Protein 4UII (pdb70)

Foldseek 3Di:
DLCLLVVLLVVLVVADDVLLVVLLVLCLVCLVPQVDDDDDDDVPSSVLSNLLSVSDHDSVSSVVNLVVLQVLLVVCPVVPHDLVVVVVSLVSRVVVVLVSLVPDPDDVVSSVRNSVVSVCSSVSSSVSNDPD/DCVVVVVVVLVVPADDVLLVVLLVVLQVCLVVQPDDDPCHSVLSNLLSVDDNDCVSNVVNLVVLLVQLCVCPVVPDDLVVVVVSLVVRLVVSLVSLVPDPDDVVSNVRSSVVSVVSSVVSSVSSVD

Radius of gyration: 17.69 Å; Cα contacts (8 Å, |Δi|>4): 236; chains: 2; bounding box: 40×50×44 Å

Solvent-accessible surface area: 13686 Å² total; per-residue (Å²): 125,93,103,30,0,38,36,9,73,125,18,22,60,110,23,54,82,71,2,21,36,43,0,97,68,0,0,45,78,46,45,97,94,4,51,24,161,189,120,156,162,196,93,115,67,131,101,27,0,34,22,1,1,50,21,16,116,76,66,64,47,1,77,61,13,8,47,88,0,68,126,40,2,112,87,55,28,190,123,174,56,50,21,44,69,36,16,68,30,9,7,48,22,2,34,87,0,11,81,35,2,90,127,58,132,49,98,51,74,29,17,2,27,0,9,24,0,0,1,3,1,1,10,6,0,16,9,6,15,3,118,71,208,136,37,4,54,47,9,98,124,23,22,67,85,18,54,78,69,0,18,42,36,0,92,109,7,0,45,68,48,50,72,90,5,42,47,177,114,156,226,128,116,123,46,5,28,30,1,1,44,9,58,97,70,66,82,75,4,95,62,9,15,54,71,0,103,120,33,5,94,92,67,45,169,115,153,60,58,42,44,92,22,10,82,36,5,14,39,35,3,48,106,1,5,71,18,5,116,142,94,132,69,71,50,79,54,19,6,33,0,6,28,2,0,1,4,10,0,15,3,0,11,8,6,14,2,121

Structure (mmCIF, N/CA/C/O backbone):
data_4UII
#
_entry.id   4UII
#
_cell.length_a   47.890
_cell.length_b   49.490
_cell.length_c   62.770
_cell.angle_alpha   90.00
_cell.angle_beta   91.81
_cell.angle_gamma   90.00
#
_symmetry.space_group_name_H-M   'P 1 21 1'
#
loop_
_entity.id
_entity.type
_entity.pdbx_description
1 polymer 'GGDEF DOMAIN PROTEIN'
2 non-polymer 'PROTOPORPHYRIN IX CONTAINING FE'
3 water water
#
loop_
_atom_site.group_PDB
_atom_site.id
_atom_site.type_symbol
_atom_site.label_atom_id
_atom_site.label_alt_id
_atom_site.label_comp_id
_atom_site.label_asym_id
_atom_site.label_entity_id
_atom_site.label_seq_id
_atom_site.pdbx_PDB_ins_code
_atom_site.Cartn_x
_atom_site.Cartn_y
_atom_site.Cartn_z
_atom_site.occupancy
_atom_site.B_iso_or_equiv
_atom_site.auth_seq_id
_atom_site.auth_comp_id
_atom_site.auth_asym_id
_atom_site.auth_atom_id
_atom_site.pdbx_PDB_model_num
ATOM 1 N N . PRO A 1 53 ? 22.087 -35.267 24.217 1.00 124.10 6 PRO A N 1
ATOM 2 C CA . PRO A 1 53 ? 22.022 -33.999 24.955 1.00 124.84 6 PRO A CA 1
ATOM 3 C C . PRO A 1 53 ? 21.542 -32.864 24.069 1.00 122.53 6 PRO A C 1
ATOM 4 O O . PRO A 1 53 ? 20.374 -32.462 24.118 1.00 118.84 6 PRO A O 1
ATOM 8 N N . GLU A 1 54 ? 22.466 -32.354 23.262 1.00 125.81 7 GLU A N 1
ATOM 9 C CA . GLU A 1 54 ? 22.198 -31.249 22.355 1.00 130.86 7 GLU A CA 1
ATOM 10 C C . GLU A 1 54 ? 22.438 -31.694 20.915 1.00 131.66 7 GLU A C 1
ATOM 11 O O . GLU A 1 54 ? 21.774 -31.221 19.994 1.00 124.98 7 GLU A O 1
ATOM 17 N N . GLN A 1 55 ? 23.383 -32.614 20.731 1.00 131.29 8 GLN A N 1
ATOM 18 C CA . GLN A 1 55 ? 23.727 -33.100 19.402 1.00 121.04 8 GLN A CA 1
ATOM 19 C C . GLN A 1 55 ? 22.719 -34.133 18.916 1.00 119.93 8 GLN A C 1
ATOM 20 O O . GLN A 1 55 ? 22.931 -34.790 17.895 1.00 113.84 8 GLN A O 1
ATOM 26 N N . GLN A 1 56 ? 21.625 -34.270 19.667 1.00 118.58 9 GLN A N 1
ATOM 27 C CA . GLN A 1 56 ? 20.443 -34.987 19.206 1.00 106.12 9 GLN A CA 1
ATOM 28 C C . GLN A 1 56 ? 19.817 -34.186 18.088 1.00 105.13 9 GLN A C 1
ATOM 29 O O . GLN A 1 56 ? 19.077 -34.724 17.276 1.00 110.68 9 GLN A O 1
ATOM 35 N N . ALA A 1 57 ? 20.098 -32.887 18.071 1.00 104.89 10 ALA A N 1
ATOM 36 C CA . ALA A 1 57 ? 19.677 -32.023 16.979 1.00 104.12 10 ALA A CA 1
ATOM 37 C C . ALA A 1 57 ? 20.619 -32.225 15.805 1.00 101.73 10 ALA A C 1
ATOM 38 O O . ALA A 1 57 ? 20.179 -32.435 14.674 1.00 98.84 10 ALA A O 1
ATOM 40 N N . ALA A 1 58 ? 21.915 -32.177 16.103 1.00 101.95 11 ALA A N 1
ATOM 41 C CA . ALA A 1 58 ? 22.975 -32.420 15.132 1.00 96.76 11 ALA A CA 1
ATOM 42 C C . ALA A 1 58 ? 22.676 -33.622 14.249 1.00 96.70 11 ALA A C 1
ATOM 43 O O . ALA A 1 58 ? 22.723 -33.519 13.024 1.00 91.95 11 ALA A O 1
ATOM 45 N N . GLU A 1 59 ? 22.347 -34.750 14.882 1.00 101.98 12 GLU A N 1
ATOM 46 C CA . GLU A 1 59 ? 22.068 -36.001 14.171 1.00 97.79 12 GLU A CA 1
ATOM 47 C C . GLU A 1 59 ? 20.852 -35.893 13.256 1.00 92.47 12 GLU A C 1
ATOM 48 O O . GLU A 1 59 ? 20.893 -36.294 12.093 1.00 84.91 12 GLU A O 1
ATOM 54 N N . TRP A 1 60 ? 19.775 -35.334 13.790 1.00 93.92 13 TRP A N 1
ATOM 55 C CA . TRP A 1 60 ? 18.523 -35.259 13.072 1.00 86.64 13 TRP A CA 1
ATOM 56 C C . TRP A 1 60 ? 18.695 -34.365 11.861 1.00 84.93 13 TRP A C 1
ATOM 57 O O . TRP A 1 60 ? 18.297 -34.737 10.764 1.00 84.49 13 TRP A O 1
ATOM 68 N N . LYS A 1 61 ? 19.308 -33.198 12.039 1.00 82.73 14 LYS A N 1
ATOM 69 C CA . LYS A 1 61 ? 19.458 -32.301 10.899 1.00 84.33 14 LYS A CA 1
ATOM 70 C C . LYS A 1 61 ? 20.354 -32.909 9.829 1.00 82.88 14 LYS A C 1
ATOM 71 O O . LYS A 1 61 ? 20.159 -32.660 8.639 1.00 77.93 14 LYS A O 1
ATOM 77 N N . LEU A 1 62 ? 21.304 -33.738 10.252 1.00 84.34 15 LEU A N 1
ATOM 78 C CA . LEU A 1 62 ? 22.172 -34.448 9.315 1.00 81.54 15 LEU A CA 1
ATOM 79 C C . LEU A 1 62 ? 21.425 -35.538 8.550 1.00 79.05 15 LEU A C 1
ATOM 80 O O . LEU A 1 62 ? 21.580 -35.676 7.340 1.00 74.18 15 LEU A O 1
ATOM 85 N N . LEU A 1 63 ? 20.626 -36.317 9.271 1.00 78.64 16 LEU A N 1
ATOM 86 C CA . LEU A 1 63 ? 19.876 -37.392 8.664 1.00 69.37 16 LEU A CA 1
ATOM 87 C C . LEU A 1 63 ? 18.914 -36.815 7.663 1.00 70.33 16 LEU A C 1
ATOM 88 O O . LEU A 1 63 ? 18.752 -37.356 6.575 1.00 74.11 16 LEU A O 1
ATOM 93 N N . LEU A 1 64 ? 18.292 -35.720 8.054 1.00 71.07 17 LEU A N 1
ATOM 94 C CA . LEU A 1 64 ? 17.425 -34.974 7.146 1.00 67.23 17 LEU A CA 1
ATOM 95 C C . LEU A 1 64 ? 18.201 -34.559 5.888 1.00 67.99 17 LEU A C 1
ATOM 96 O O . LEU A 1 64 ? 17.603 -34.280 4.844 1.00 64.76 17 LEU A O 1
ATOM 101 N N . GLY A 1 65 ? 19.517 -34.506 5.978 1.00 69.50 18 GLY A N 1
ATOM 102 C CA . GLY A 1 65 ? 20.382 -34.207 4.848 1.00 63.91 18 GLY A CA 1
ATOM 103 C C . GLY A 1 65 ? 20.525 -35.374 3.876 1.00 65.69 18 GLY A C 1
ATOM 104 O O . GLY A 1 65 ? 20.864 -35.196 2.712 1.00 71.14 18 GLY A O 1
ATOM 105 N N . GLN A 1 66 ? 20.223 -36.576 4.327 1.00 69.59 19 GLN A N 1
ATOM 106 C CA . GLN A 1 66 ? 20.370 -37.733 3.471 1.00 71.28 19 GLN A CA 1
ATOM 107 C C . GLN A 1 66 ? 19.215 -37.884 2.499 1.00 68.02 19 GLN A C 1
ATOM 108 O O . GLN A 1 66 ? 18.992 -38.985 1.987 1.00 68.77 19 GLN A O 1
ATOM 114 N N . PHE A 1 67 ? 18.509 -36.785 2.224 1.00 65.72 20 PHE A N 1
ATOM 115 C CA . PHE A 1 67 ? 17.247 -36.849 1.483 1.00 68.24 20 PHE A CA 1
ATOM 116 C C . PHE A 1 67 ? 17.000 -35.643 0.600 1.00 74.63 20 PHE A C 1
ATOM 117 O O . PHE A 1 67 ? 17.315 -34.506 0.978 1.00 75.39 20 PHE A O 1
ATOM 125 N N . PRO A 1 68 ? 16.374 -35.886 -0.565 1.00 74.13 21 PRO A N 1
ATOM 126 C CA . PRO A 1 68 ? 16.006 -34.848 -1.545 1.00 77.54 21 PRO A CA 1
ATOM 127 C C . PRO A 1 68 ? 14.866 -33.895 -1.107 1.00 76.06 21 PRO A C 1
ATOM 128 O O . PRO A 1 68 ? 14.050 -34.249 -0.247 1.00 79.92 21 PRO A O 1
ATOM 132 N N . ALA A 1 69 ? 14.822 -32.705 -1.716 1.00 76.00 22 ALA A N 1
ATOM 133 C CA . ALA A 1 69 ? 13.823 -31.676 -1.397 1.00 69.66 22 ALA A CA 1
ATOM 134 C C . ALA A 1 69 ? 12.366 -32.085 -1.604 1.00 70.81 22 ALA A C 1
ATOM 135 O O . ALA A 1 69 ? 11.555 -31.847 -0.724 1.00 69.74 22 ALA A O 1
ATOM 137 N N . PRO A 1 70 ? 12.020 -32.694 -2.753 1.00 75.03 23 PRO A N 1
ATOM 138 C CA . PRO A 1 70 ? 10.607 -33.063 -2.900 1.00 78.21 23 PRO A CA 1
ATOM 139 C C . PRO A 1 70 ? 10.170 -34.148 -1.933 1.00 79.06 23 PRO A C 1
ATOM 140 O O . PRO A 1 70 ? 9.119 -34.017 -1.297 1.00 82.77 23 PRO A O 1
ATOM 144 N N . VAL A 1 71 ? 10.960 -35.212 -1.845 1.00 77.20 24 VAL A N 1
ATOM 145 C CA . VAL A 1 71 ? 10.617 -36.346 -0.998 1.00 73.79 24 VAL A CA 1
ATOM 146 C C . VAL A 1 71 ? 10.277 -35.815 0.355 1.00 67.63 24 VAL A C 1
ATOM 147 O O . VAL A 1 71 ? 9.278 -36.185 0.947 1.00 72.25 24 VAL A O 1
ATOM 151 N N . VAL A 1 72 ? 11.120 -34.904 0.809 1.00 64.00 25 VAL A N 1
ATOM 152 C CA . VAL A 1 72 ? 10.958 -34.304 2.101 1.00 67.11 25 VAL A CA 1
ATOM 153 C C . VAL A 1 72 ? 9.586 -33.663 2.159 1.00 71.91 25 VAL A C 1
ATOM 154 O O . VAL A 1 72 ? 8.792 -33.951 3.063 1.00 69.83 25 VAL A O 1
ATOM 158 N N . ALA A 1 73 ? 9.305 -32.834 1.158 1.00 72.92 26 ALA A N 1
ATOM 159 C CA . ALA A 1 73 ? 8.039 -32.133 1.055 1.00 67.24 26 ALA A CA 1
ATOM 160 C C . ALA A 1 73 ? 6.925 -33.125 0.819 1.00 68.86 26 ALA A C 1
ATOM 161 O O . ALA A 1 73 ? 5.8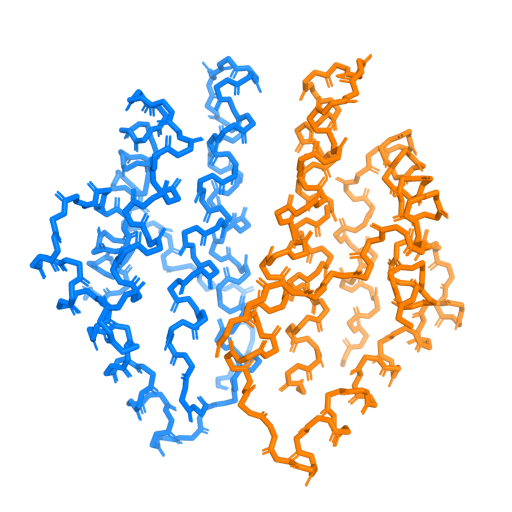92 -33.045 1.468 1.00 69.34 26 ALA A O 1
ATOM 163 N N . GLN A 1 74 ? 7.120 -34.041 -0.131 1.00 70.92 27 GLN A N 1
ATOM 164 C CA . GLN A 1 74 ? 6.161 -35.098 -0.408 1.00 71.89 27 GLN A CA 1
ATOM 165 C C . GLN A 1 74 ? 5.758 -35.788 0.878 1.00 67.48 27 GLN A C 1
ATOM 166 O O . GLN A 1 74 ? 4.592 -36.046 1.130 1.00 71.46 27 GLN A O 1
ATOM 172 N N . ILE A 1 75 ? 6.754 -36.083 1.720 1.00 64.80 28 ILE A N 1
ATOM 173 C CA . ILE A 1 75 ? 6.453 -36.793 2.938 1.00 64.92 28 ILE A CA 1
ATOM 174 C C . ILE A 1 75 ? 5.787 -35.864 3.925 1.00 67.00 28 ILE A C 1
ATOM 175 O O . ILE A 1 75 ? 4.789 -36.233 4.541 1.00 67.29 28 ILE A O 1
ATOM 180 N N . ARG A 1 76 ? 6.348 -34.669 4.085 1.00 72.61 29 ARG A N 1
ATOM 181 C CA . ARG A 1 76 ? 5.708 -33.648 4.898 1.00 71.69 29 ARG A CA 1
ATOM 182 C C . ARG A 1 76 ? 4.237 -33.549 4.494 1.00 69.59 29 ARG A C 1
ATOM 183 O O . ARG A 1 76 ? 3.350 -33.760 5.315 1.00 69.81 29 ARG A O 1
ATOM 191 N N . GLU A 1 77 ? 3.993 -33.265 3.220 1.00 66.28 30 GLU A N 1
ATOM 192 C CA . GLU A 1 77 ? 2.643 -33.164 2.688 1.00 68.20 30 GLU A CA 1
ATOM 193 C C . GLU A 1 77 ? 1.804 -34.394 3.022 1.00 70.95 30 GLU A C 1
ATOM 194 O O . GLU A 1 77 ? 0.683 -34.287 3.517 1.00 75.61 30 GLU A O 1
ATOM 200 N N . LEU A 1 78 ? 2.366 -35.562 2.747 1.00 70.16 31 LEU A N 1
ATOM 201 C CA . LEU A 1 78 ? 1.689 -36.836 2.963 1.00 65.89 31 LEU A CA 1
ATOM 202 C C . LEU A 1 78 ? 1.090 -36.931 4.355 1.00 65.09 31 LEU A C 1
ATOM 203 O O . LEU A 1 78 ? -0.109 -37.123 4.517 1.00 67.10 31 LEU A O 1
ATOM 208 N N . ALA A 1 79 ? 1.949 -36.812 5.359 1.00 67.44 32 ALA A N 1
ATOM 209 C CA . ALA A 1 79 ? 1.507 -36.839 6.736 1.00 67.82 32 ALA A CA 1
ATOM 210 C C . ALA A 1 79 ? 0.532 -35.715 6.927 1.00 68.69 32 ALA A C 1
ATOM 211 O O . ALA A 1 79 ? -0.515 -35.911 7.511 1.00 76.76 32 ALA A O 1
ATOM 213 N N . THR A 1 80 ? 0.854 -34.544 6.402 1.00 67.11 33 THR A N 1
ATOM 214 C CA . THR A 1 80 ? 0.047 -33.374 6.701 1.00 70.41 33 THR A CA 1
ATOM 215 C C . THR A 1 80 ? -1.388 -33.480 6.154 1.00 75.14 33 THR A C 1
ATOM 216 O O . THR A 1 80 ? -2.347 -33.196 6.871 1.00 77.43 33 THR A O 1
ATOM 220 N N . THR A 1 81 ? -1.546 -33.898 4.897 1.00 73.11 34 THR A N 1
ATOM 221 C CA . THR A 1 81 ? -2.887 -33.994 4.336 1.00 71.96 34 THR A CA 1
ATOM 222 C C . THR A 1 81 ? -3.687 -35.141 4.955 1.00 70.72 34 THR A C 1
ATOM 223 O O . THR A 1 81 ? -4.900 -35.215 4.792 1.00 77.21 34 THR A O 1
ATOM 227 N N . HIS A 1 82 ? -3.014 -36.037 5.662 1.00 74.29 35 HIS A N 1
ATOM 228 C CA . HIS A 1 82 ? -3.699 -37.188 6.237 1.00 78.90 35 HIS A CA 1
ATOM 229 C C . HIS A 1 82 ? -3.461 -37.290 7.734 1.00 82.47 35 HIS A C 1
ATOM 230 O O . HIS A 1 82 ? -3.512 -38.372 8.318 1.00 78.70 35 HIS A O 1
ATOM 237 N N . GLN A 1 83 ? -3.218 -36.132 8.342 1.00 84.20 36 GLN A N 1
ATOM 238 C CA . GLN A 1 83 ? -3.051 -36.020 9.780 1.00 88.19 36 GLN A CA 1
ATOM 239 C C . GLN A 1 83 ? -4.362 -36.356 10.466 1.00 100.80 36 GLN A C 1
ATOM 240 O O . GLN A 1 83 ? -4.374 -36.914 11.564 1.00 104.61 36 GLN A O 1
ATOM 246 N N . SER A 1 84 ? -5.468 -36.008 9.816 1.00 111.14 37 SER A N 1
ATOM 247 C CA . SER A 1 84 ? -6.790 -36.278 10.360 1.00 118.98 37 SER A CA 1
ATOM 248 C C . SER A 1 84 ? -7.496 -37.605 10.157 1.00 113.39 37 SER A C 1
ATOM 249 O O . SER A 1 84 ? -8.711 -37.727 10.340 1.00 117.82 37 SER A O 1
ATOM 252 N N . GLU A 1 85 ? -6.707 -38.598 9.775 1.00 104.95 38 GLU A N 1
ATOM 253 C CA . GLU A 1 85 ? -7.070 -39.801 9.072 1.00 103.23 38 GLU A CA 1
ATOM 254 C C . GLU A 1 85 ? -6.208 -40.902 9.653 1.00 104.40 38 GLU A C 1
ATOM 255 O O . GLU A 1 85 ? -6.582 -42.063 9.638 1.00 107.14 38 GLU A O 1
ATOM 261 N N . LEU A 1 86 ? -5.059 -40.512 10.199 1.00 97.72 39 LEU A N 1
ATOM 262 C CA . LEU A 1 86 ? -4.032 -41.466 10.634 1.00 97.62 39 LEU A CA 1
ATOM 263 C C . LEU A 1 86 ? -4.039 -41.968 12.094 1.00 101.59 39 LEU A C 1
ATOM 264 O O . LEU A 1 86 ? -3.464 -43.027 12.385 1.00 103.75 39 LEU A O 1
ATOM 269 N N . PRO A 1 87 ? -4.662 -41.212 13.021 1.00 100.91 40 PRO A N 1
ATOM 270 C CA . PRO A 1 87 ? -5.003 -41.770 14.331 1.00 100.44 40 PRO A CA 1
ATOM 271 C C . PRO A 1 87 ? -6.050 -42.871 14.240 1.00 104.82 40 PRO A C 1
ATOM 272 O O . PRO A 1 87 ? -7.203 -42.635 14.579 1.00 111.22 40 PRO A O 1
ATOM 276 N N . GLY A 1 88 ? -5.647 -44.060 13.801 1.00 103.67 41 GLY A N 1
ATOM 277 C CA . GLY A 1 88 ? -6.598 -45.086 13.409 1.00 102.14 41 GLY A CA 1
ATOM 278 C C . GLY A 1 88 ? -6.552 -46.362 14.221 1.00 107.72 41 GLY A C 1
ATOM 279 O O . GLY A 1 88 ? -5.563 -47.096 14.156 1.00 97.68 41 GLY A O 1
ATOM 280 N N . TYR A 1 89 ? -7.651 -46.634 14.938 1.00 117.56 42 TYR A N 1
ATOM 281 C CA . TYR A 1 89 ? -7.763 -47.771 15.850 1.00 113.40 42 TYR A CA 1
ATOM 282 C C . TYR A 1 89 ? -8.619 -48.879 15.277 1.00 106.66 42 TYR A C 1
ATOM 283 O O . TYR A 1 89 ? -9.693 -48.632 14.729 1.00 104.41 42 TYR A O 1
ATOM 292 N N . PHE A 1 90 ? -8.143 -50.107 15.445 1.00 107.52 43 PHE A N 1
ATOM 293 C CA . PHE A 1 90 ? -8.627 -51.232 14.656 1.00 115.62 43 PHE A CA 1
ATOM 294 C C . PHE A 1 90 ? -8.416 -52.569 15.377 1.00 120.40 43 PHE A C 1
ATOM 295 O O . PHE A 1 90 ? -8.291 -53.619 14.732 1.00 119.64 43 PHE A O 1
ATOM 303 N N . TYR A 1 91 ? -8.294 -52.481 16.693 1.00 118.57 44 TYR A N 1
ATOM 304 C CA . TYR A 1 91 ? -7.801 -53.575 17.482 1.00 118.97 44 TYR A CA 1
ATOM 305 C C . TYR A 1 91 ? -8.210 -53.423 18.917 1.00 118.43 44 TYR A C 1
ATOM 306 O O . TYR A 1 91 ? -9.032 -52.587 19.262 1.00 113.09 44 TYR A O 1
ATOM 315 N N . GLU A 1 92 ? -7.573 -54.224 19.754 1.00 122.18 45 GLU A N 1
ATOM 316 C CA . GLU A 1 92 ? -8.050 -54.517 21.084 1.00 121.44 45 GLU A CA 1
ATOM 317 C C . GLU A 1 92 ? -7.894 -54.182 22.566 1.00 118.00 45 GLU A C 1
ATOM 318 O O . GLU A 1 92 ? -8.878 -53.932 23.250 1.00 117.31 45 GLU A O 1
ATOM 324 N N . GLN A 1 93 ? -6.660 -54.197 23.054 1.00 118.98 46 GLN A N 1
ATOM 325 C CA . GLN A 1 93 ? -6.395 -53.706 24.405 1.00 121.39 46 GLN A CA 1
ATOM 326 C C . GLN A 1 93 ? -6.223 -52.214 24.677 1.00 118.67 46 GLN A C 1
ATOM 327 O O . GLN A 1 93 ? -6.104 -51.405 23.772 1.00 113.82 46 GLN A O 1
ATOM 333 N N . MET A 1 94 ? -6.211 -51.871 25.960 1.00 118.12 47 MET A N 1
ATOM 334 C CA . MET A 1 94 ? -5.999 -50.496 26.384 1.00 111.99 47 MET A CA 1
ATOM 335 C C . MET A 1 94 ? -4.710 -50.368 27.192 1.00 115.33 47 MET A C 1
ATOM 336 O O . MET A 1 94 ? -3.974 -51.337 27.359 1.00 106.93 47 MET A O 1
ATOM 341 N N . GLY A 1 115 ? -7.862 -33.309 19.363 1.00 139.51 68 GLY A N 1
ATOM 342 C CA . GLY A 1 115 ? -7.036 -33.629 18.210 1.00 139.02 68 GLY A CA 1
ATOM 343 C C . GLY A 1 115 ? -5.547 -33.548 18.505 1.00 133.21 68 GLY A C 1
ATOM 344 O O . GLY A 1 115 ? -4.898 -32.534 18.234 1.00 139.18 68 GLY A O 1
ATOM 345 N N . THR A 1 116 ? -5.000 -34.628 19.051 1.00 141.69 69 THR A N 1
ATOM 346 C CA . THR A 1 116 ? -3.624 -34.624 19.542 1.00 143.27 69 THR A CA 1
ATOM 347 C C . THR A 1 116 ? -2.629 -35.266 18.575 1.00 135.78 69 THR A C 1
ATOM 348 O O . THR A 1 116 ? -1.665 -34.624 18.149 1.00 139.02 69 THR A O 1
ATOM 352 N N . LEU A 1 117 ? -2.868 -36.527 18.218 1.00 133.05 70 LEU A N 1
ATOM 353 C CA . LEU A 1 117 ? -1.972 -37.246 17.315 1.00 118.33 70 LEU A CA 1
ATOM 354 C C . LEU A 1 117 ? -1.906 -36.609 15.921 1.00 111.96 70 LEU A C 1
ATOM 355 O O . LEU A 1 117 ? -1.081 -36.994 15.089 1.00 109.83 70 LEU A O 1
ATOM 360 N N . ARG A 1 118 ? -2.759 -35.620 15.670 1.00 119.71 71 ARG A N 1
ATOM 361 C CA . ARG A 1 118 ? -2.562 -34.805 14.483 1.00 116.25 71 ARG A CA 1
ATOM 362 C C . ARG A 1 118 ? -1.285 -33.943 14.570 1.00 110.66 71 ARG A C 1
ATOM 363 O O . ARG A 1 118 ? -0.319 -34.227 13.842 1.00 108.12 71 ARG A O 1
ATOM 371 N N . GLN A 1 119 ? -1.250 -32.953 15.474 1.00 107.71 72 GLN A N 1
ATOM 372 C CA . GLN A 1 119 ? -0.082 -32.063 15.616 1.00 102.95 72 GLN A CA 1
ATOM 373 C C . GLN A 1 119 ? 1.214 -32.748 16.033 1.00 100.66 72 GLN A C 1
ATOM 374 O O . GLN A 1 119 ? 2.316 -32.213 15.848 1.00 97.86 72 GLN A O 1
ATOM 380 N N . TRP A 1 120 ? 1.087 -33.961 16.545 1.00 101.44 73 TRP A N 1
ATOM 381 C CA . TRP A 1 120 ? 2.267 -34.733 16.808 1.00 95.14 73 TRP A CA 1
ATOM 382 C C . TRP A 1 120 ? 2.864 -35.158 15.501 1.00 90.77 73 TRP A C 1
ATOM 383 O O . TRP A 1 120 ? 4.028 -34.879 15.247 1.00 90.80 73 TRP A O 1
ATOM 394 N N . ILE A 1 121 ? 2.065 -35.834 14.683 1.00 87.87 74 ILE A N 1
ATOM 395 C CA . ILE A 1 121 ? 2.556 -36.338 13.420 1.00 88.03 74 ILE A CA 1
ATOM 396 C C . ILE A 1 121 ? 3.085 -35.154 12.663 1.00 89.80 74 ILE A C 1
ATOM 397 O O . ILE A 1 121 ? 4.182 -35.187 12.117 1.00 92.66 74 ILE A O 1
ATOM 402 N N . VAL A 1 122 ? 2.315 -34.080 12.691 1.00 90.60 75 VAL A N 1
ATOM 403 C CA . VAL A 1 122 ? 2.725 -32.841 12.053 1.00 90.54 75 VAL A CA 1
ATOM 404 C C . VAL A 1 122 ? 3.996 -32.270 12.659 1.00 83.30 75 VAL A C 1
ATOM 405 O O . VAL A 1 122 ? 4.860 -31.817 11.927 1.00 78.92 75 VAL A O 1
ATOM 409 N N . SER A 1 123 ? 4.117 -32.249 13.989 1.00 87.11 76 SER A N 1
ATOM 410 C CA . SER A 1 123 ? 5.309 -31.696 14.614 1.00 87.02 76 SER A CA 1
ATOM 411 C C . SER A 1 123 ? 6.471 -32.545 14.157 1.00 81.92 76 SER A C 1
ATOM 412 O O . SER A 1 123 ? 7.510 -32.047 13.735 1.00 79.91 76 SER A O 1
ATOM 415 N N . VAL A 1 124 ? 6.256 -33.854 14.201 1.00 81.46 77 VAL A N 1
ATOM 416 C CA . VAL A 1 124 ? 7.350 -34.749 13.918 1.00 80.69 77 VAL A CA 1
ATOM 417 C C . VAL A 1 124 ? 7.511 -34.947 12.413 1.00 74.78 77 VAL A C 1
ATOM 418 O O . VAL A 1 124 ? 8.467 -35.571 11.963 1.00 70.69 77 VAL A O 1
ATOM 422 N N . PHE A 1 125 ? 6.594 -34.417 11.645 1.00 74.35 78 PHE A N 1
ATOM 423 C CA . PHE A 1 125 ? 6.740 -34.543 10.224 1.00 74.77 78 PHE A CA 1
ATOM 424 C C . PHE A 1 125 ? 6.826 -33.199 9.572 1.00 79.32 78 PHE A C 1
ATOM 425 O O . PHE A 1 125 ? 6.716 -33.080 8.376 1.00 76.25 78 PHE A O 1
ATOM 433 N N . SER A 1 126 ? 7.024 -32.185 10.387 1.00 85.74 79 SER A N 1
ATOM 434 C CA . SER A 1 126 ? 7.378 -30.876 9.900 1.00 84.08 79 SER A CA 1
ATOM 435 C C . SER A 1 126 ? 8.799 -31.267 9.645 1.00 87.46 79 SER A C 1
ATOM 436 O O . SER A 1 126 ? 9.524 -31.571 10.577 1.00 93.24 79 SER A O 1
ATOM 439 N N . MET A 1 127 ? 9.202 -31.279 8.391 1.00 83.63 80 MET A N 1
ATOM 440 C CA . MET A 1 127 ? 10.587 -31.508 8.093 1.00 79.25 80 MET A CA 1
ATOM 441 C C . MET A 1 127 ? 11.114 -30.170 8.536 1.00 93.54 80 MET A C 1
ATOM 442 O O . MET A 1 127 ? 11.127 -29.210 7.789 1.00 100.71 80 MET A O 1
ATOM 447 N N . SER A 1 128 ? 11.538 -30.142 9.791 1.00 93.16 81 SER A N 1
ATOM 448 C CA . SER A 1 128 ? 12.193 -29.002 10.413 1.00 102.37 81 SER A CA 1
ATOM 449 C C . SER A 1 128 ? 13.701 -28.985 10.379 1.00 105.93 81 SER A C 1
ATOM 450 O O . SER A 1 128 ? 14.325 -30.021 10.339 1.00 109.83 81 SER A O 1
ATOM 453 N N . ASP A 1 129 ? 14.254 -27.790 10.276 1.00 106.83 82 ASP A N 1
ATOM 454 C CA . ASP A 1 129 ? 15.634 -27.629 9.897 1.00 106.09 82 ASP A CA 1
ATOM 455 C C . ASP A 1 129 ? 16.248 -26.461 10.635 1.00 107.45 82 ASP A C 1
ATOM 456 O O . ASP A 1 129 ? 16.624 -25.469 10.050 1.00 114.16 82 ASP A O 1
ATOM 461 N N . ASP A 1 130 ? 16.341 -26.589 11.942 1.00 99.08 83 ASP A N 1
ATOM 462 C CA . ASP A 1 130 ? 16.678 -25.475 12.777 1.00 112.08 83 ASP A CA 1
ATOM 463 C C . ASP A 1 130 ? 16.960 -26.047 14.151 1.00 109.80 83 ASP A C 1
ATOM 464 O O . ASP A 1 130 ? 16.109 -26.687 14.738 1.00 109.08 83 ASP A O 1
ATOM 469 N N . ASP A 1 131 ? 18.150 -25.802 14.668 1.00 112.34 84 ASP A N 1
ATOM 470 C CA . ASP A 1 131 ? 18.514 -26.361 15.951 1.00 113.47 84 ASP A CA 1
ATOM 471 C C . ASP A 1 131 ? 17.480 -25.989 16.957 1.00 109.15 84 ASP A C 1
ATOM 472 O O . ASP A 1 131 ? 17.162 -26.749 17.856 1.00 109.81 84 ASP A O 1
ATOM 477 N N . ALA A 1 132 ? 16.926 -24.808 16.786 1.00 107.82 85 ALA A N 1
ATOM 478 C CA . ALA A 1 132 ? 15.919 -24.356 17.700 1.00 114.88 85 ALA A CA 1
ATOM 479 C C . ALA A 1 132 ? 14.679 -25.186 17.699 1.00 108.70 85 ALA A C 1
ATOM 480 O O . ALA A 1 132 ? 14.380 -25.877 18.657 1.00 110.11 85 ALA A O 1
ATOM 482 N N . ALA A 1 133 ? 13.977 -25.159 16.592 1.00 100.51 86 ALA A N 1
ATOM 483 C CA . ALA A 1 133 ? 12.787 -25.964 16.535 1.00 100.98 86 ALA A CA 1
ATOM 484 C C . ALA A 1 133 ? 13.106 -27.391 16.873 1.00 102.32 86 ALA A C 1
ATOM 485 O O . ALA A 1 133 ? 12.311 -28.087 17.478 1.00 98.13 86 ALA A O 1
ATOM 487 N N . LEU A 1 134 ? 14.292 -27.822 16.496 1.00 99.60 87 LEU A N 1
ATOM 488 C CA . LEU A 1 134 ? 14.639 -29.204 16.674 1.00 94.94 87 LEU A CA 1
ATOM 489 C C . LEU A 1 134 ? 14.694 -29.521 18.132 1.00 94.39 87 LEU A C 1
ATOM 490 O O . LEU A 1 134 ? 14.182 -30.526 18.579 1.00 98.29 87 LEU A O 1
ATOM 495 N N . GLN A 1 135 ? 15.326 -28.656 18.887 1.00 95.28 88 GLN A N 1
ATOM 496 C CA . GLN A 1 135 ? 15.511 -28.925 20.287 1.00 92.67 88 GLN A CA 1
ATOM 497 C C . GLN A 1 135 ? 14.187 -29.093 20.959 1.00 87.92 88 GLN A C 1
ATOM 498 O O . GLN A 1 135 ? 13.936 -30.069 21.638 1.00 86.34 88 GLN A O 1
ATOM 504 N N . ALA A 1 136 ? 13.331 -28.117 20.769 1.00 91.45 89 ALA A N 1
ATOM 505 C CA . ALA A 1 136 ? 12.017 -28.174 21.349 1.00 94.33 89 ALA A CA 1
ATOM 506 C C . ALA A 1 136 ? 11.314 -29.444 20.914 1.00 93.86 89 ALA A C 1
ATOM 507 O O . ALA A 1 136 ? 10.717 -30.145 21.718 1.00 89.22 89 ALA A O 1
ATOM 509 N N . LEU A 1 137 ? 11.393 -29.750 19.630 1.00 91.60 90 LEU A N 1
ATOM 510 C CA . LEU A 1 137 ? 10.755 -30.936 19.124 1.00 90.24 90 LEU A CA 1
ATOM 511 C C . LEU A 1 137 ? 11.323 -32.094 19.860 1.00 90.02 90 LEU A C 1
ATOM 512 O O . LEU A 1 137 ? 10.602 -32.867 20.455 1.00 91.72 90 LEU A O 1
ATOM 517 N N . ILE A 1 138 ? 12.640 -32.195 19.840 1.00 87.39 91 ILE A N 1
ATOM 518 C CA . ILE A 1 138 ? 13.344 -33.250 20.544 1.00 90.69 91 ILE A CA 1
ATOM 519 C C . ILE A 1 138 ? 12.806 -33.367 21.937 1.00 93.27 91 ILE A C 1
ATOM 520 O O . ILE A 1 138 ? 12.206 -34.354 22.309 1.00 91.36 91 ILE A O 1
ATOM 525 N N . ALA A 1 139 ? 12.998 -32.311 22.698 1.00 95.51 92 ALA A N 1
ATOM 526 C CA . ALA A 1 139 ? 12.407 -32.193 24.007 1.00 91.26 92 ALA A CA 1
ATOM 527 C C . ALA A 1 139 ? 10.921 -32.424 24.135 1.00 96.19 92 ALA A C 1
ATOM 528 O O . ALA A 1 139 ? 10.465 -33.037 25.089 1.00 97.16 92 ALA A O 1
ATOM 530 N N . GLN A 1 140 ? 10.160 -31.985 23.147 1.00 94.69 93 GLN A N 1
ATOM 531 C CA . GLN A 1 140 ? 8.749 -32.423 23.105 1.00 96.94 93 GLN A CA 1
ATOM 532 C C . GLN A 1 140 ? 8.595 -33.944 23.181 1.00 98.32 93 GLN A C 1
ATOM 533 O O . GLN A 1 140 ? 7.825 -34.464 23.995 1.00 95.46 93 GLN A O 1
ATOM 539 N N . GLN A 1 141 ? 9.324 -34.645 22.320 1.00 95.73 94 GLN A N 1
ATOM 540 C CA . GLN A 1 141 ? 9.339 -36.101 22.317 1.00 92.95 94 GLN A CA 1
ATOM 541 C C . GLN A 1 141 ? 9.630 -36.623 23.709 1.00 92.71 94 GLN A C 1
ATOM 542 O O . GLN A 1 141 ? 8.877 -37.437 24.238 1.00 89.76 94 GLN A O 1
ATOM 548 N N . LYS A 1 142 ? 10.719 -36.125 24.293 1.00 97.82 95 LYS A N 1
ATOM 549 C CA . LYS A 1 142 ? 11.123 -36.448 25.664 1.00 98.07 95 LYS A CA 1
ATOM 550 C C . LYS A 1 142 ? 9.984 -36.272 26.666 1.00 96.01 95 LYS A C 1
ATOM 551 O O . LYS A 1 142 ? 9.685 -37.179 27.446 1.00 91.79 95 LYS A O 1
ATOM 557 N N . GLN A 1 143 ? 9.354 -35.103 26.642 1.00 95.94 96 GLN A N 1
ATOM 558 C CA . GLN A 1 143 ? 8.249 -34.825 27.550 1.00 97.77 96 GLN A CA 1
ATOM 559 C C . GLN A 1 143 ? 7.103 -35.800 27.317 1.00 99.13 96 GLN A C 1
ATOM 560 O O . GLN A 1 143 ? 6.539 -36.332 28.272 1.00 103.38 96 GLN A O 1
ATOM 566 N N . ILE A 1 144 ? 6.780 -36.047 26.048 1.00 97.29 97 ILE A N 1
ATOM 567 C CA . ILE A 1 144 ? 5.750 -37.020 25.692 1.00 96.05 97 ILE A CA 1
ATOM 568 C C . ILE A 1 144 ? 6.055 -38.383 26.309 1.00 95.11 97 ILE A C 1
ATOM 569 O O . ILE A 1 144 ? 5.182 -39.013 26.902 1.00 93.51 97 ILE A O 1
ATOM 574 N N . GLY A 1 145 ? 7.306 -38.814 26.201 1.00 90.31 98 GLY A N 1
ATOM 575 C CA . GLY A 1 145 ? 7.736 -40.035 26.852 1.00 95.27 98 GLY A CA 1
ATOM 576 C C . GLY A 1 145 ? 7.367 -40.076 28.327 1.00 102.66 98 GLY A C 1
ATOM 577 O O . GLY A 1 145 ? 6.611 -40.952 28.759 1.00 100.33 98 GLY A O 1
ATOM 578 N N . GLU A 1 146 ? 7.881 -39.111 29.085 1.00 100.94 99 GLU A N 1
ATOM 579 C CA . GLU A 1 146 ? 7.714 -39.063 30.534 1.00 102.06 99 GLU A CA 1
ATOM 580 C C . GLU A 1 146 ? 6.257 -39.138 30.982 1.00 103.04 99 GLU A C 1
ATOM 581 O O . GLU A 1 146 ? 5.938 -39.744 32.017 1.00 99.30 99 GLU A O 1
ATOM 587 N N . ILE A 1 147 ? 5.369 -38.519 30.210 1.00 98.13 100 ILE A N 1
ATOM 588 C CA . ILE A 1 147 ? 3.959 -38.584 30.557 1.00 101.78 100 ILE A CA 1
ATOM 589 C C . ILE A 1 147 ? 3.485 -40.030 30.416 1.00 107.04 100 ILE A C 1
ATOM 590 O O . ILE A 1 147 ? 2.889 -40.588 31.342 1.00 109.73 100 ILE A O 1
ATOM 595 N N . HIS A 1 148 ? 3.823 -40.643 29.282 1.00 104.57 101 HIS A N 1
ATOM 596 C CA . HIS A 1 148 ? 3.467 -42.023 29.011 1.00 102.10 101 HIS A CA 1
ATOM 597 C C . HIS A 1 148 ? 4.071 -42.942 30.067 1.00 106.16 101 HIS A C 1
ATOM 598 O O . HIS A 1 148 ? 3.498 -43.982 30.399 1.00 103.32 101 HIS A O 1
ATOM 605 N N . ALA A 1 149 ? 5.227 -42.541 30.596 1.00 108.08 102 ALA A N 1
ATOM 606 C CA . ALA A 1 149 ? 5.932 -43.294 31.631 1.00 105.75 102 ALA A CA 1
ATOM 607 C C . ALA A 1 149 ? 5.236 -43.232 32.993 1.00 108.13 102 ALA A C 1
ATOM 608 O O . ALA A 1 149 ? 5.110 -44.254 33.671 1.00 105.65 102 ALA A O 1
ATOM 610 N N . ARG A 1 150 ? 4.807 -42.039 33.403 1.00 107.26 103 ARG A N 1
ATOM 611 C CA . ARG A 1 150 ? 4.183 -41.895 34.714 1.00 109.37 103 ARG A CA 1
ATOM 612 C C . ARG A 1 150 ? 2.966 -42.793 34.852 1.00 111.61 103 ARG A C 1
ATOM 613 O O . ARG A 1 150 ? 2.907 -43.629 35.754 1.00 118.77 103 ARG A O 1
ATOM 621 N N . ILE A 1 151 ? 2.003 -42.632 33.952 1.00 109.69 104 ILE A N 1
ATOM 622 C CA . ILE A 1 151 ? 0.808 -43.474 33.930 1.00 105.92 104 ILE A CA 1
ATOM 623 C C . ILE A 1 151 ? 1.189 -44.959 33.920 1.00 102.40 104 ILE A C 1
ATOM 624 O O . ILE 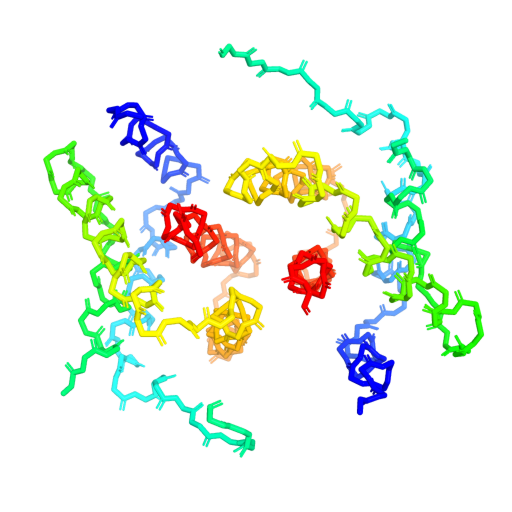A 1 151 ? 0.395 -45.823 34.283 1.00 104.02 104 ILE A O 1
ATOM 629 N N . LYS A 1 152 ? 2.407 -45.230 33.567 1.00 102.21 105 LYS A N 1
ATOM 630 C CA . LYS A 1 152 ? 2.942 -46.573 33.389 1.00 107.11 105 LYS A CA 1
ATOM 631 C C . LYS A 1 152 ? 2.465 -47.499 32.265 1.00 107.22 105 LYS A C 1
ATOM 632 O O . LYS A 1 152 ? 1.750 -48.486 32.460 1.00 103.54 105 LYS A O 1
ATOM 638 N N . ILE A 1 153 ? 2.845 -47.053 31.058 1.00 107.55 106 ILE A N 1
ATOM 639 C CA . ILE A 1 153 ? 2.352 -47.625 29.826 1.00 98.21 106 ILE A CA 1
ATOM 640 C C . ILE A 1 153 ? 3.526 -48.395 29.250 1.00 91.23 106 ILE A C 1
ATOM 641 O O . ILE A 1 153 ? 4.632 -47.877 29.172 1.00 95.00 106 ILE A O 1
ATOM 646 N N . PRO A 1 154 ? 3.302 -49.654 28.888 1.00 85.48 107 PRO A N 1
ATOM 647 C CA . PRO A 1 154 ? 4.396 -50.491 28.394 1.00 91.69 107 PRO A CA 1
ATOM 648 C C . PRO A 1 154 ? 5.039 -49.949 27.117 1.00 91.79 107 PRO A C 1
ATOM 649 O O . PRO A 1 154 ? 4.328 -49.623 26.175 1.00 90.94 107 PRO A O 1
ATOM 653 N N . ILE A 1 155 ? 6.362 -49.834 27.104 1.00 91.42 108 ILE A N 1
ATOM 654 C CA . ILE A 1 155 ? 7.061 -49.294 25.937 1.00 92.17 108 ILE A CA 1
ATOM 655 C C . ILE A 1 155 ? 6.615 -49.998 24.655 1.00 90.60 108 ILE A C 1
ATOM 656 O O . ILE A 1 155 ? 6.378 -49.357 23.625 1.00 87.80 108 ILE A O 1
ATOM 661 N N . HIS A 1 156 ? 6.454 -51.327 24.734 1.00 90.85 109 HIS A N 1
ATOM 662 C CA . HIS A 1 156 ? 6.057 -52.137 23.588 1.00 89.23 109 HIS A CA 1
ATOM 663 C C . HIS A 1 156 ? 4.599 -51.945 23.167 1.00 88.10 109 HIS A C 1
ATOM 664 O O . HIS A 1 156 ? 4.110 -52.676 22.310 1.00 89.59 109 HIS A O 1
ATOM 671 N N . LEU A 1 157 ? 3.892 -50.992 23.771 1.00 84.51 110 LEU A N 1
ATOM 672 C CA . LEU A 1 157 ? 2.558 -50.646 23.284 1.00 84.95 110 LEU A CA 1
ATOM 673 C C . LEU A 1 157 ? 2.680 -49.435 22.388 1.00 84.04 110 LEU A C 1
ATOM 674 O O . LEU A 1 157 ? 1.930 -49.251 21.426 1.00 83.17 110 LEU A O 1
ATOM 679 N N . VAL A 1 158 ? 3.662 -48.616 22.720 1.00 81.78 111 VAL A N 1
ATOM 680 C CA . VAL A 1 158 ? 3.908 -47.397 21.999 1.00 80.06 111 VAL A CA 1
ATOM 681 C C . VAL A 1 158 ? 4.678 -47.691 20.723 1.00 81.09 111 VAL A C 1
ATOM 682 O O . VAL A 1 158 ? 4.352 -47.174 19.647 1.00 80.15 111 VAL A O 1
ATOM 686 N N . LEU A 1 159 ? 5.701 -48.525 20.826 1.00 78.54 112 LEU A N 1
ATOM 687 C CA . LEU A 1 159 ? 6.415 -48.926 19.628 1.00 77.03 112 LEU A CA 1
ATOM 688 C C . LEU A 1 159 ? 5.425 -49.530 18.661 1.00 74.15 112 LEU A C 1
ATOM 689 O O . LEU A 1 159 ? 5.529 -49.343 17.456 1.00 72.31 112 LEU A O 1
ATOM 694 N N . ARG A 1 160 ? 4.435 -50.209 19.228 1.00 77.76 113 ARG A N 1
ATOM 695 C CA . ARG A 1 160 ? 3.394 -50.854 18.453 1.00 79.38 113 ARG A CA 1
ATOM 696 C C . ARG A 1 160 ? 2.579 -49.811 17.740 1.00 76.80 113 ARG A C 1
ATOM 697 O O . ARG A 1 160 ? 2.321 -49.941 16.532 1.00 76.18 113 ARG A O 1
ATOM 705 N N . GLY A 1 161 ? 2.191 -48.771 18.476 1.00 74.63 114 GLY A N 1
ATOM 706 C CA . GLY A 1 161 ? 1.485 -47.667 17.864 1.00 73.27 114 GLY A CA 1
ATOM 707 C C . GLY A 1 161 ? 2.360 -47.163 16.743 1.00 71.76 114 GLY A C 1
ATOM 708 O O . GLY A 1 161 ? 1.908 -46.999 15.607 1.00 66.11 114 GLY A O 1
ATOM 709 N N . ALA A 1 162 ? 3.634 -46.973 17.070 1.00 74.48 115 ALA A N 1
ATOM 710 C CA . ALA A 1 162 ? 4.589 -46.450 16.122 1.00 71.99 115 ALA A CA 1
ATOM 711 C C . ALA A 1 162 ? 4.657 -47.348 14.886 1.00 68.26 115 ALA A C 1
ATOM 712 O O . ALA A 1 162 ? 4.723 -46.859 13.764 1.00 66.88 115 ALA A O 1
ATOM 714 N N . ARG A 1 163 ? 4.657 -48.658 15.086 1.00 67.99 116 ARG A N 1
ATOM 715 C CA . ARG A 1 163 ? 4.757 -49.548 13.949 1.00 72.15 116 ARG A CA 1
ATOM 716 C C . ARG A 1 163 ? 3.539 -49.380 13.054 1.00 72.93 116 ARG A C 1
ATOM 717 O O . ARG A 1 163 ? 3.676 -49.250 11.839 1.00 78.71 116 ARG A O 1
ATOM 725 N N . HIS A 1 164 ? 2.359 -49.328 13.653 1.00 69.63 117 HIS A N 1
ATOM 726 C CA . HIS A 1 164 ? 1.145 -49.119 12.895 1.00 65.21 117 HIS A CA 1
ATOM 727 C C . HIS A 1 164 ? 1.200 -47.833 12.137 1.00 63.93 117 HIS A C 1
ATOM 728 O O . HIS A 1 164 ? 0.601 -47.706 11.090 1.00 62.01 117 HIS A O 1
ATOM 735 N N . LEU A 1 165 ? 1.853 -46.837 12.714 1.00 73.82 118 LEU A N 1
ATOM 736 C CA . LEU A 1 165 ? 1.862 -45.532 12.096 1.00 66.00 118 LEU A CA 1
ATOM 737 C C . LEU A 1 165 ? 2.601 -45.634 10.779 1.00 63.69 118 LEU A C 1
ATOM 738 O O . LEU A 1 165 ? 2.044 -45.324 9.748 1.00 63.44 118 LEU A O 1
ATOM 743 N N . ARG A 1 166 ? 3.840 -46.091 10.790 1.00 59.61 119 ARG A N 1
ATOM 744 C CA . ARG A 1 166 ? 4.567 -46.052 9.548 1.00 64.89 119 ARG A CA 1
ATOM 745 C C . ARG A 1 166 ? 4.041 -47.122 8.625 1.00 66.94 119 ARG A C 1
ATOM 746 O O . ARG A 1 166 ? 4.125 -47.005 7.407 1.00 64.98 119 ARG A O 1
ATOM 754 N N . GLU A 1 167 ? 3.469 -48.161 9.187 1.00 67.05 120 GLU A N 1
ATOM 755 C CA . GLU A 1 167 ? 2.890 -49.138 8.307 1.00 70.20 120 GLU A CA 1
ATOM 756 C C . GLU A 1 167 ? 1.778 -48.515 7.469 1.00 71.04 120 GLU A C 1
ATOM 757 O O . GLU A 1 167 ? 1.748 -48.707 6.257 1.00 74.59 120 GLU A O 1
ATOM 763 N N . ARG A 1 168 ? 0.895 -47.732 8.078 1.00 66.57 121 ARG A N 1
ATOM 764 C CA . ARG A 1 168 ? -0.139 -47.087 7.273 1.00 67.75 121 ARG A CA 1
ATOM 765 C C . ARG A 1 168 ? 0.432 -45.937 6.453 1.00 69.01 121 ARG A C 1
ATOM 766 O O . ARG A 1 168 ? -0.047 -45.649 5.362 1.00 67.65 121 ARG A O 1
ATOM 774 N N . LEU A 1 169 ? 1.468 -45.291 6.977 1.00 71.43 122 LEU A N 1
ATOM 775 C CA . LEU A 1 169 ? 2.155 -44.240 6.244 1.00 62.18 122 LEU A CA 1
ATOM 776 C C . LEU A 1 169 ? 2.871 -44.828 5.047 1.00 61.72 122 LEU A C 1
ATOM 777 O O . LEU A 1 169 ? 2.942 -44.197 3.998 1.00 60.32 122 LEU A O 1
ATOM 782 N N . PHE A 1 170 ? 3.389 -46.042 5.204 1.00 63.56 123 PHE A N 1
ATOM 783 C CA . PHE A 1 170 ? 3.967 -46.772 4.077 1.00 65.98 123 PHE A CA 1
ATOM 784 C C . PHE A 1 170 ? 2.933 -46.890 2.985 1.00 62.76 123 PHE A C 1
ATOM 785 O O . PHE A 1 170 ? 3.110 -46.404 1.883 1.00 63.52 123 PHE A O 1
ATOM 793 N N . VAL A 1 171 ? 1.837 -47.542 3.326 1.00 70.59 124 VAL A N 1
ATOM 794 C CA . VAL A 1 171 ? 0.733 -47.786 2.414 1.00 76.41 124 VAL A CA 1
ATOM 795 C C . VAL A 1 171 ? 0.231 -46.535 1.691 1.00 70.19 124 VAL A C 1
ATOM 796 O O . VAL A 1 171 ? 0.071 -46.537 0.479 1.00 71.13 124 VAL A O 1
ATOM 800 N N . LEU A 1 172 ? -0.037 -45.481 2.444 1.00 65.14 125 LEU A N 1
ATOM 801 C CA . LEU A 1 172 ? -0.383 -44.196 1.855 1.00 68.75 125 LEU A CA 1
ATOM 802 C C . LEU A 1 172 ? 0.550 -43.821 0.694 1.00 71.19 125 LEU A C 1
ATOM 803 O O . LEU A 1 172 ? 0.079 -43.484 -0.394 1.00 74.35 125 LEU A O 1
ATOM 808 N N . LEU A 1 173 ? 1.861 -43.897 0.940 1.00 75.85 126 LEU A N 1
ATOM 809 C CA . LEU A 1 173 ? 2.910 -43.564 -0.037 1.00 68.47 126 LEU A CA 1
ATOM 810 C C . LEU A 1 173 ? 2.907 -44.485 -1.251 1.00 68.21 126 LEU A C 1
ATOM 811 O O . LEU A 1 173 ? 3.083 -44.038 -2.383 1.00 71.84 126 LEU A O 1
ATOM 816 N N . ARG A 1 174 ? 2.710 -45.770 -1.002 1.00 68.01 127 ARG A N 1
ATOM 817 C CA . ARG A 1 174 ? 2.602 -46.762 -2.059 1.00 72.65 127 ARG A CA 1
ATOM 818 C C . ARG A 1 174 ? 1.501 -46.412 -3.056 1.00 77.12 127 ARG A C 1
ATOM 819 O O . ARG A 1 174 ? 1.659 -46.593 -4.262 1.00 81.23 127 ARG A O 1
ATOM 827 N N . GLN A 1 175 ? 0.380 -45.920 -2.539 1.00 78.01 128 GLN A N 1
ATOM 828 C CA . GLN A 1 175 ? -0.757 -45.600 -3.375 1.00 76.58 128 GLN A CA 1
ATOM 829 C C . GLN A 1 175 ? -0.648 -44.182 -3.877 1.00 82.74 128 GLN A C 1
ATOM 830 O O . GLN A 1 175 ? -1.645 -43.453 -3.973 1.00 91.08 128 GLN A O 1
ATOM 836 N N . ARG A 1 176 ? 0.574 -43.790 -4.199 1.00 81.16 129 ARG A N 1
ATOM 837 C CA . ARG A 1 176 ? 0.801 -42.487 -4.765 1.00 81.74 129 ARG A CA 1
ATOM 838 C C . ARG A 1 176 ? 1.714 -42.708 -5.943 1.00 84.33 129 ARG A C 1
ATOM 839 O O . ARG A 1 176 ? 2.736 -43.378 -5.832 1.00 83.53 129 ARG A O 1
ATOM 847 N N . PRO A 1 177 ? 1.337 -42.164 -7.091 1.00 87.54 130 PRO A N 1
ATOM 848 C CA . PRO A 1 177 ? 2.107 -42.405 -8.316 1.00 85.13 130 PRO A CA 1
ATOM 849 C C . PRO A 1 177 ? 3.432 -41.638 -8.324 1.00 81.59 130 PRO A C 1
ATOM 850 O O . PRO A 1 177 ? 3.591 -40.668 -9.068 1.00 77.15 130 PRO A O 1
ATOM 854 N N . LEU A 1 178 ? 4.378 -42.072 -7.492 1.00 77.14 131 LEU A N 1
ATOM 855 C CA . LEU A 1 178 ? 5.691 -41.449 -7.479 1.00 73.72 131 LEU A CA 1
ATOM 856 C C . LEU A 1 178 ? 6.779 -42.310 -8.169 1.00 80.03 131 LEU A C 1
ATOM 857 O O . LEU A 1 178 ? 6.524 -43.450 -8.583 1.00 76.64 131 LEU A O 1
ATOM 862 N N . ASP A 1 179 ? 7.968 -41.727 -8.343 1.00 84.01 132 ASP A N 1
ATOM 863 C CA . ASP A 1 179 ? 9.115 -42.399 -8.957 1.00 81.71 132 ASP A CA 1
ATOM 864 C C . ASP A 1 179 ? 9.592 -43.380 -7.927 1.00 78.61 132 ASP A C 1
ATOM 865 O O . ASP A 1 179 ? 9.948 -42.979 -6.837 1.00 80.73 132 ASP A O 1
ATOM 870 N N . PRO A 1 180 ? 9.639 -44.669 -8.274 1.00 82.54 133 PRO A N 1
ATOM 871 C CA . PRO A 1 180 ? 10.036 -45.670 -7.277 1.00 77.03 133 PRO A CA 1
ATOM 872 C C . PRO A 1 180 ? 11.387 -45.403 -6.611 1.00 78.29 133 PRO A C 1
ATOM 873 O O . PRO A 1 180 ? 11.633 -46.001 -5.570 1.00 80.98 133 PRO A O 1
ATOM 877 N N . GLU A 1 181 ? 12.225 -44.530 -7.177 1.00 79.36 134 GLU A N 1
ATOM 878 C CA . GLU A 1 181 ? 13.433 -44.091 -6.478 1.00 80.07 134 GLU A CA 1
ATOM 879 C C . GLU A 1 181 ? 13.096 -42.997 -5.496 1.00 78.86 134 GLU A C 1
ATOM 880 O O . GLU A 1 181 ? 13.570 -43.020 -4.362 1.00 78.31 134 GLU A O 1
ATOM 886 N N . HIS A 1 182 ? 12.291 -42.034 -5.943 1.00 77.83 135 HIS A N 1
ATOM 887 C CA . HIS A 1 182 ? 11.680 -41.067 -5.036 1.00 74.45 135 HIS A CA 1
ATOM 888 C C . HIS A 1 182 ? 11.049 -41.866 -3.900 1.00 70.61 135 HIS A C 1
ATOM 889 O O . HIS A 1 182 ? 11.198 -41.532 -2.731 1.00 76.74 135 HIS A O 1
ATOM 896 N N . LYS A 1 183 ? 10.384 -42.956 -4.260 1.00 66.27 136 LYS A N 1
ATOM 897 C CA . LYS A 1 183 ? 9.688 -43.795 -3.305 1.00 64.48 136 LYS A CA 1
ATOM 898 C C . LYS A 1 183 ? 10.626 -44.346 -2.245 1.00 65.98 136 LYS A C 1
ATOM 899 O O . LYS A 1 183 ? 10.339 -44.204 -1.065 1.00 63.26 136 LYS A O 1
ATOM 905 N N . LEU A 1 184 ? 11.731 -44.963 -2.659 1.00 71.58 137 LEU A N 1
ATOM 906 C CA . LEU A 1 184 ? 12.697 -45.540 -1.726 1.00 69.93 137 LEU A CA 1
ATOM 907 C C . LEU A 1 184 ? 13.042 -44.540 -0.631 1.00 64.39 137 LEU A C 1
ATOM 908 O O . LEU A 1 184 ? 12.965 -44.842 0.558 1.00 69.18 137 LEU A O 1
ATOM 913 N N . PHE A 1 185 ? 13.371 -43.328 -1.036 1.00 58.21 138 PHE A N 1
ATOM 914 C CA . PHE A 1 185 ? 13.727 -42.290 -0.095 1.00 57.62 138 PHE A CA 1
ATOM 915 C C . PHE A 1 185 ? 12.557 -41.998 0.800 1.00 59.88 138 PHE A C 1
ATOM 916 O O . PHE A 1 185 ? 12.713 -41.915 2.020 1.00 58.60 138 PHE A O 1
ATOM 924 N N . GLY A 1 186 ? 11.386 -41.835 0.18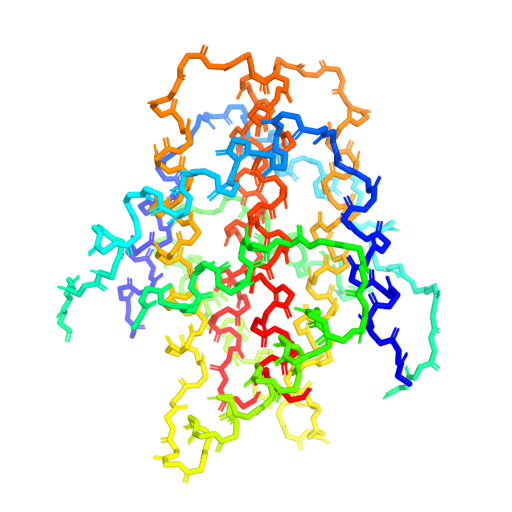4 1.00 61.68 139 GLY A N 1
ATOM 925 C CA . GLY A 1 186 ? 10.145 -41.599 0.905 1.00 57.38 139 GLY A CA 1
ATOM 926 C C . GLY A 1 186 ? 9.966 -42.623 2.007 1.00 58.84 139 GLY A C 1
ATOM 927 O O . GLY A 1 186 ? 9.590 -42.286 3.133 1.00 57.93 139 GLY A O 1
ATOM 928 N N . GLN A 1 187 ? 10.264 -43.877 1.686 1.00 55.58 140 GLN A N 1
ATOM 929 C CA . GLN A 1 187 ? 10.196 -44.924 2.671 1.00 53.48 140 GLN A CA 1
ATOM 930 C C . GLN A 1 187 ? 11.196 -44.668 3.766 1.00 55.43 140 GLN A C 1
ATOM 931 O O . GLN A 1 187 ? 10.832 -44.661 4.933 1.00 60.28 140 GLN A O 1
ATOM 937 N N . ARG A 1 188 ? 12.448 -44.433 3.409 1.00 54.57 141 ARG A N 1
ATOM 938 C CA . ARG A 1 188 ? 13.466 -44.268 4.428 1.00 56.03 141 ARG A CA 1
ATOM 939 C C . ARG A 1 188 ? 13.128 -43.110 5.327 1.00 55.32 141 ARG A C 1
ATOM 940 O O . ARG A 1 188 ? 13.223 -43.200 6.550 1.00 51.92 141 ARG A O 1
ATOM 948 N N . LEU A 1 189 ? 12.726 -42.012 4.713 1.00 54.64 142 LEU A N 1
ATOM 949 C CA . LEU A 1 189 ? 12.399 -40.843 5.496 1.00 56.74 142 LEU A CA 1
ATOM 950 C C . LEU A 1 189 ? 11.317 -41.170 6.532 1.00 65.25 142 LEU A C 1
ATOM 951 O O . LEU A 1 189 ? 11.502 -40.852 7.706 1.00 66.67 142 LEU A O 1
ATOM 956 N N . ILE A 1 190 ? 10.203 -41.801 6.149 1.00 57.06 143 ILE A N 1
ATOM 957 C CA . ILE A 1 190 ? 9.182 -41.979 7.166 1.00 58.83 143 ILE A CA 1
ATOM 958 C C . ILE A 1 190 ? 9.649 -42.948 8.217 1.00 63.53 143 ILE A C 1
ATOM 959 O O . ILE A 1 190 ? 9.409 -42.748 9.409 1.00 66.61 143 ILE A O 1
ATOM 964 N N . SER A 1 191 ? 10.352 -43.981 7.778 1.00 65.24 144 SER A N 1
ATOM 965 C CA . SER A 1 191 ? 10.818 -44.992 8.711 1.00 63.30 144 SER A CA 1
ATOM 966 C C . SER A 1 191 ? 11.699 -44.356 9.763 1.00 63.43 144 SER A C 1
ATOM 967 O O . SER A 1 191 ? 11.390 -44.407 10.943 1.00 64.77 144 SER A O 1
ATOM 970 N N . GLU A 1 192 ? 12.770 -43.723 9.322 1.00 67.27 145 GLU A N 1
ATOM 971 C CA . GLU A 1 192 ? 13.725 -43.212 10.291 1.00 65.23 145 GLU A CA 1
ATOM 972 C C . GLU A 1 192 ? 13.141 -42.105 11.144 1.00 67.55 145 GLU A C 1
ATOM 973 O O . GLU A 1 192 ? 13.429 -42.013 12.337 1.00 70.39 145 GLU A O 1
ATOM 979 N N . THR A 1 193 ? 12.314 -41.269 10.545 1.00 69.16 146 THR A N 1
ATOM 980 C CA . THR A 1 193 ? 11.639 -40.183 11.247 1.00 63.94 146 THR A CA 1
ATOM 981 C C . THR A 1 193 ? 10.907 -40.670 12.486 1.00 64.32 146 THR A C 1
ATOM 982 O O . THR A 1 193 ? 11.173 -40.191 13.583 1.00 65.62 146 THR A O 1
ATOM 986 N N . VAL A 1 194 ? 9.995 -41.625 12.323 1.00 63.52 147 VAL A N 1
ATOM 987 C CA . VAL A 1 194 ? 9.234 -42.070 13.477 1.00 64.92 147 VAL A CA 1
ATOM 988 C C . VAL A 1 194 ? 10.165 -42.768 14.445 1.00 67.72 147 VAL A C 1
ATOM 989 O O . VAL A 1 194 ? 10.068 -42.580 15.649 1.00 72.35 147 VAL A O 1
ATOM 993 N N . ASP A 1 195 ? 11.104 -43.537 13.927 1.00 71.15 148 ASP A N 1
ATOM 994 C CA . ASP A 1 195 ? 11.884 -44.343 14.815 1.00 69.63 148 ASP A CA 1
ATOM 995 C C . ASP A 1 195 ? 12.801 -43.461 15.597 1.00 67.61 148 ASP A C 1
ATOM 996 O O . ASP A 1 195 ? 13.054 -43.716 16.767 1.00 79.75 148 ASP A O 1
ATOM 1001 N N . LEU A 1 196 ? 13.222 -42.374 14.975 1.00 63.04 149 LEU A N 1
ATOM 1002 C CA . LEU A 1 196 ? 14.032 -41.405 15.681 1.00 69.92 149 LEU A CA 1
ATOM 1003 C C . LEU A 1 196 ? 13.256 -40.694 16.791 1.00 72.50 149 LEU A C 1
ATOM 1004 O O . LEU A 1 196 ? 13.772 -40.469 17.887 1.00 72.94 149 LEU A O 1
ATOM 1009 N N . ALA A 1 197 ? 12.011 -40.345 16.494 1.00 70.14 150 ALA A N 1
ATOM 1010 C CA . ALA A 1 197 ? 11.144 -39.727 17.474 1.00 68.37 150 ALA A CA 1
ATOM 1011 C C . ALA A 1 197 ? 10.945 -40.751 18.577 1.00 72.66 150 ALA A C 1
ATOM 1012 O O . ALA A 1 197 ? 11.022 -40.432 19.779 1.00 77.98 150 ALA A O 1
ATOM 1014 N N . MET A 1 198 ? 10.720 -41.993 18.166 1.00 72.97 151 MET A N 1
ATOM 1015 C CA . MET A 1 198 ? 10.495 -43.059 19.117 1.00 69.51 151 MET A CA 1
ATOM 1016 C C . MET A 1 198 ? 11.708 -43.263 20.019 1.00 73.51 151 MET A C 1
ATOM 1017 O O . MET A 1 198 ? 11.580 -43.327 21.247 1.00 76.03 151 MET A O 1
ATOM 1022 N N . GLU A 1 199 ? 12.886 -43.297 19.417 1.00 71.19 152 GLU A N 1
ATOM 1023 C CA . GLU A 1 199 ? 14.127 -43.439 20.147 1.00 76.47 152 GLU A CA 1
ATOM 1024 C C . GLU A 1 199 ? 14.256 -42.351 21.222 1.00 81.82 152 GLU A C 1
ATOM 1025 O O . GLU A 1 199 ? 14.611 -42.625 22.376 1.00 78.85 152 GLU A O 1
ATOM 1031 N N . ILE A 1 200 ? 13.942 -41.123 20.832 1.00 81.07 153 ILE A N 1
ATOM 1032 C CA . ILE A 1 200 ? 14.048 -40.027 21.769 1.00 75.53 153 ILE A CA 1
ATOM 1033 C C . ILE A 1 200 ? 12.955 -40.142 22.796 1.00 79.74 153 ILE A C 1
ATOM 1034 O O . ILE A 1 200 ? 13.182 -39.872 23.985 1.00 82.87 153 ILE A O 1
ATOM 1039 N N . MET A 1 201 ? 11.774 -40.560 22.347 1.00 78.52 154 MET A N 1
ATOM 1040 C CA . MET A 1 201 ? 10.619 -40.599 23.225 1.00 79.07 154 MET A CA 1
ATOM 1041 C C . MET A 1 201 ? 10.892 -41.522 24.395 1.00 84.08 154 MET A C 1
ATOM 1042 O O . MET A 1 201 ? 10.209 -41.469 25.416 1.00 91.88 154 MET A O 1
ATOM 1047 N N . SER A 1 202 ? 11.930 -42.337 24.270 1.00 86.79 155 SER A N 1
ATOM 1048 C CA . SER A 1 202 ? 12.298 -43.251 25.343 1.00 93.67 155 SER A CA 1
ATOM 1049 C C . SER A 1 202 ? 13.005 -42.646 26.585 1.00 97.62 155 SER A C 1
ATOM 1050 O O . SER A 1 202 ? 14.062 -41.993 26.504 1.00 88.85 155 SER A O 1
ATOM 1053 N N . ARG A 1 203 ? 12.363 -42.869 27.730 1.00 99.12 156 ARG A N 1
ATOM 1054 C CA . ARG A 1 203 ? 12.914 -42.589 29.052 1.00 94.03 156 ARG A CA 1
ATOM 1055 C C . ARG A 1 203 ? 12.419 -43.670 30.020 1.00 92.80 156 ARG A C 1
ATOM 1056 O O . ARG A 1 203 ? 12.999 -43.914 31.084 1.00 90.98 156 ARG A O 1
ATOM 1064 N N . ALA A 1 204 ? 11.332 -44.311 29.603 1.00 85.02 157 ALA A N 1
ATOM 1065 C CA . ALA A 1 204 ? 10.745 -45.472 30.249 1.00 82.40 157 ALA A CA 1
ATOM 1066 C C . ALA A 1 204 ? 9.649 -46.022 29.317 1.00 79.66 157 ALA A C 1
ATOM 1067 O O . ALA A 1 204 ? 8.993 -45.278 28.566 1.00 69.03 157 ALA A O 1
ATOM 1069 N N . GLU B 1 54 ? -1.666 -64.433 22.337 1.00 142.20 7 GLU B N 1
ATOM 1070 C CA . GLU B 1 54 ? -0.445 -64.120 21.614 1.00 139.72 7 GLU B CA 1
ATOM 1071 C C . GLU B 1 54 ? -0.498 -64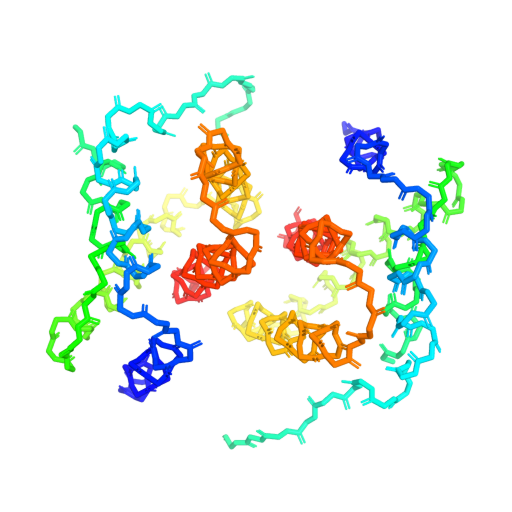.611 20.165 1.00 136.97 7 GLU B C 1
ATOM 1072 O O . GLU B 1 54 ? -1.197 -64.035 19.335 1.00 134.00 7 GLU B O 1
ATOM 1078 N N . GLN B 1 55 ? 0.238 -65.681 19.870 1.00 132.04 8 GLN B N 1
ATOM 1079 C CA . GLN B 1 55 ? 0.468 -66.143 18.514 1.00 122.94 8 GLN B CA 1
ATOM 1080 C C . GLN B 1 55 ? 0.847 -64.944 17.672 1.00 116.85 8 GLN B C 1
ATOM 1081 O O . GLN B 1 55 ? 0.368 -64.744 16.563 1.00 106.53 8 GLN B O 1
ATOM 1087 N N . GLN B 1 56 ? 1.740 -64.144 18.238 1.00 113.93 9 GLN B N 1
ATOM 1088 C CA . GLN B 1 56 ? 2.417 -63.122 17.479 1.00 106.96 9 GLN B CA 1
ATOM 1089 C C . GLN B 1 56 ? 3.262 -63.786 16.404 1.00 105.32 9 GLN B C 1
ATOM 1090 O O . GLN B 1 56 ? 3.933 -63.111 15.647 1.00 106.08 9 GLN B O 1
ATOM 1096 N N . ALA B 1 57 ? 3.214 -65.110 16.332 1.00 99.18 10 ALA B N 1
ATOM 1097 C CA . ALA B 1 57 ? 3.878 -65.856 15.290 1.00 98.01 10 ALA B CA 1
ATOM 1098 C C . ALA B 1 57 ? 3.121 -65.668 14.012 1.00 96.72 10 ALA B C 1
ATOM 1099 O O . ALA B 1 57 ? 3.695 -65.368 12.982 1.00 92.10 10 ALA B O 1
ATOM 1101 N N . ALA B 1 58 ? 1.812 -65.840 14.077 1.00 105.75 11 ALA B N 1
ATOM 1102 C CA . ALA B 1 58 ? 0.978 -65.606 12.916 1.00 100.28 11 ALA B CA 1
ATOM 1103 C C . ALA B 1 58 ? 1.178 -64.170 12.554 1.00 98.48 11 ALA B C 1
ATOM 1104 O O . ALA B 1 58 ? 1.605 -63.829 11.458 1.00 94.72 11 ALA B O 1
ATOM 1106 N N . GLU B 1 59 ? 0.902 -63.309 13.506 1.00 97.16 12 GLU B N 1
ATOM 1107 C CA . GLU B 1 59 ? 1.160 -61.910 13.220 1.00 91.15 12 GLU B CA 1
ATOM 1108 C C . GLU B 1 59 ? 2.413 -61.722 12.356 1.00 93.29 12 GLU B C 1
ATOM 1109 O O . GLU B 1 59 ? 2.390 -61.079 11.295 1.00 91.91 12 GLU B O 1
ATOM 1115 N N . TRP B 1 60 ? 3.507 -62.310 12.824 1.00 97.84 13 TRP B N 1
ATOM 1116 C CA . TRP B 1 60 ? 4.813 -62.217 12.170 1.00 91.48 13 TRP B CA 1
ATOM 1117 C C . TRP B 1 60 ? 4.780 -62.783 10.746 1.00 90.30 13 TRP B C 1
ATOM 1118 O O . TRP B 1 60 ? 5.321 -62.169 9.824 1.00 91.25 13 TRP B O 1
ATOM 1129 N N . LYS B 1 61 ? 4.137 -63.941 10.574 1.00 88.68 14 LYS B N 1
ATOM 1130 C CA . LYS B 1 61 ? 4.009 -64.555 9.259 1.00 84.59 14 LYS B CA 1
ATOM 1131 C C . LYS B 1 61 ? 3.180 -63.639 8.374 1.00 86.55 14 LYS B C 1
ATOM 1132 O O . LYS B 1 61 ? 3.477 -63.467 7.194 1.00 84.99 14 LYS B O 1
ATOM 1138 N N . LEU B 1 62 ? 2.137 -63.051 8.951 1.00 84.99 15 LEU B N 1
ATOM 1139 C CA . LEU B 1 62 ? 1.260 -62.150 8.213 1.00 85.77 15 LEU B CA 1
ATOM 1140 C C . LEU B 1 62 ? 2.061 -61.077 7.483 1.00 89.32 15 LEU B C 1
ATOM 1141 O O . LEU B 1 62 ? 1.854 -60.837 6.293 1.00 87.85 15 LEU B O 1
ATOM 1146 N N . LEU B 1 63 ? 2.975 -60.434 8.203 1.00 94.34 16 LEU B N 1
ATOM 1147 C CA . LEU B 1 63 ? 3.807 -59.386 7.625 1.00 95.64 16 LEU B CA 1
ATOM 1148 C C . LEU B 1 63 ? 4.886 -59.973 6.720 1.00 90.05 16 LEU B C 1
ATOM 1149 O O . LEU B 1 63 ? 5.459 -59.272 5.886 1.00 96.69 16 LEU B O 1
ATOM 1154 N N . LEU B 1 64 ? 5.157 -61.262 6.892 1.00 89.79 17 LEU B N 1
ATOM 1155 C CA . LEU B 1 64 ? 6.167 -61.946 6.092 1.00 86.93 17 LEU B CA 1
ATOM 1156 C C . LEU B 1 64 ? 5.575 -62.467 4.787 1.00 85.90 17 LEU B C 1
ATOM 1157 O O . LEU B 1 64 ? 6.232 -62.451 3.746 1.00 85.28 17 LEU B O 1
ATOM 1162 N N . GLY B 1 65 ? 4.330 -62.928 4.850 1.00 86.72 18 GLY B N 1
ATOM 1163 C CA . GLY B 1 65 ? 3.652 -63.450 3.683 1.00 90.21 18 GLY B CA 1
ATOM 1164 C C . GLY B 1 65 ? 3.329 -62.351 2.691 1.00 90.38 18 GLY B C 1
ATOM 1165 O O . GLY B 1 65 ? 2.978 -62.634 1.542 1.00 86.16 18 GLY B O 1
ATOM 1166 N N . GLN B 1 66 ? 3.462 -61.095 3.110 1.00 88.01 19 GLN B N 1
ATOM 1167 C CA . GLN B 1 66 ? 3.254 -59.991 2.178 1.00 89.44 19 GLN B CA 1
ATOM 1168 C C . GLN B 1 66 ? 4.530 -59.459 1.512 1.00 90.81 19 GLN B C 1
ATOM 1169 O O . GLN B 1 66 ? 4.636 -58.265 1.212 1.00 80.56 19 GLN B O 1
ATOM 1175 N N . PHE B 1 67 ? 5.477 -60.371 1.270 1.00 93.22 20 PHE B N 1
ATOM 1176 C CA . PHE B 1 67 ? 6.776 -60.066 0.656 1.00 86.37 20 PHE B CA 1
ATOM 1177 C C . PHE B 1 67 ? 7.162 -61.120 -0.380 1.00 81.48 20 PHE B C 1
ATOM 1178 O O . PHE B 1 67 ? 7.103 -62.316 -0.090 1.00 82.47 20 PHE B O 1
ATOM 1186 N N . PRO B 1 68 ? 7.578 -60.678 -1.583 1.00 77.68 21 PRO B N 1
ATOM 1187 C CA . PRO B 1 68 ? 7.893 -61.634 -2.654 1.00 76.41 21 PRO B CA 1
ATOM 1188 C C . PRO B 1 68 ? 9.149 -62.441 -2.328 1.00 72.64 21 PRO B C 1
ATOM 1189 O O . PRO B 1 68 ? 9.891 -62.051 -1.427 1.00 77.71 21 PRO B O 1
ATOM 1193 N N . ALA B 1 69 ? 9.366 -63.540 -3.060 1.00 75.49 22 ALA B N 1
ATOM 1194 C CA . ALA B 1 69 ? 10.409 -64.543 -2.744 1.00 78.53 22 ALA B CA 1
ATOM 1195 C C . ALA B 1 69 ? 11.898 -64.170 -2.910 1.00 78.83 22 ALA B C 1
ATOM 1196 O O . ALA B 1 69 ? 12.708 -64.531 -2.056 1.00 77.24 22 ALA B O 1
ATOM 1198 N N . PRO B 1 70 ? 12.270 -63.486 -4.010 1.00 80.35 23 PRO B N 1
ATOM 1199 C CA . PRO B 1 70 ? 13.672 -63.044 -4.160 1.00 80.18 23 PRO B CA 1
ATOM 1200 C C . PRO B 1 70 ? 14.154 -61.886 -3.333 1.00 83.17 23 PRO B C 1
ATOM 1201 O O . PRO B 1 70 ? 15.348 -61.679 -3.167 1.00 88.39 23 PRO B O 1
ATOM 1205 N N . VAL B 1 71 ? 13.197 -61.094 -2.854 1.00 78.15 24 VAL B N 1
ATOM 1206 C CA . VAL B 1 71 ? 13.329 -60.154 -1.763 1.00 75.53 24 VAL B CA 1
ATOM 1207 C C . VAL B 1 71 ? 13.574 -60.892 -0.459 1.00 68.74 24 VAL B C 1
ATOM 1208 O O . VAL B 1 71 ? 14.502 -60.569 0.257 1.00 70.46 24 VAL B O 1
ATOM 1212 N N . VAL B 1 72 ? 12.739 -61.866 -0.149 1.00 65.07 25 VAL B N 1
ATOM 1213 C CA . VAL B 1 72 ? 12.924 -62.550 1.105 1.00 71.78 25 VAL B CA 1
ATOM 1214 C C . VAL B 1 72 ? 14.290 -63.190 1.032 1.00 78.01 25 VAL B C 1
ATOM 1215 O O . VAL B 1 72 ? 15.115 -63.061 1.941 1.00 78.78 25 VAL B O 1
ATOM 1219 N N . ALA B 1 73 ? 14.539 -63.853 -0.082 1.00 77.02 26 ALA B N 1
ATOM 1220 C CA . ALA B 1 73 ? 15.822 -64.482 -0.292 1.00 75.78 26 ALA B CA 1
ATOM 1221 C C . ALA B 1 73 ? 16.939 -63.442 -0.271 1.00 73.88 26 ALA B C 1
ATOM 1222 O O . ALA B 1 73 ? 17.890 -63.585 0.490 1.00 76.52 26 ALA B O 1
ATOM 1224 N N . GLN B 1 74 ? 16.809 -62.381 -1.069 1.00 72.33 27 GLN B N 1
ATOM 1225 C CA . GLN B 1 74 ? 17.921 -61.450 -1.248 1.00 70.08 27 GLN B CA 1
ATOM 1226 C C . GLN B 1 74 ? 18.187 -60.640 0.005 1.00 71.86 27 GLN B C 1
ATOM 1227 O O . GLN B 1 74 ? 19.308 -60.215 0.251 1.00 74.18 27 GLN B O 1
ATOM 1233 N N . ILE B 1 75 ? 17.160 -60.458 0.820 1.00 74.26 28 ILE B N 1
ATOM 1234 C CA . ILE B 1 75 ? 17.347 -59.803 2.109 1.00 73.08 28 ILE B CA 1
ATOM 1235 C C . ILE B 1 75 ? 17.953 -60.776 3.109 1.00 74.27 28 ILE B C 1
ATOM 1236 O O . ILE B 1 75 ? 18.864 -60.409 3.853 1.00 74.60 28 ILE B O 1
ATOM 1241 N N . ARG B 1 76 ? 17.449 -62.011 3.119 1.00 77.06 29 ARG B N 1
ATOM 1242 C CA . ARG B 1 76 ? 18.035 -63.051 3.951 1.00 82.33 29 ARG B CA 1
ATOM 1243 C C . ARG B 1 76 ? 19.503 -63.198 3.599 1.00 83.95 29 ARG B C 1
ATOM 1244 O O . ARG B 1 76 ? 20.363 -63.149 4.471 1.00 82.28 29 ARG B O 1
ATOM 1252 N N . GLU B 1 77 ? 19.771 -63.352 2.306 1.00 83.57 30 GLU B N 1
ATOM 1253 C CA . GLU B 1 77 ? 21.111 -63.609 1.788 1.00 86.74 30 GLU B CA 1
ATOM 1254 C C . GLU B 1 77 ? 22.061 -62.441 2.038 1.00 80.34 30 GLU B C 1
ATOM 1255 O O . GLU B 1 77 ? 23.264 -62.629 2.039 1.00 84.70 30 GLU B O 1
ATOM 1261 N N . LEU B 1 78 ? 21.524 -61.243 2.260 1.00 80.71 31 LEU B N 1
ATOM 1262 C CA . LEU B 1 78 ? 22.363 -60.082 2.573 1.00 72.65 31 LEU B CA 1
ATOM 1263 C C . LEU B 1 78 ? 22.546 -59.892 4.061 1.00 73.43 31 LEU B C 1
ATOM 1264 O O . LEU B 1 78 ? 23.394 -59.126 4.504 1.00 79.57 31 LEU B O 1
ATOM 1269 N N . ALA B 1 79 ? 21.753 -60.595 4.848 1.00 75.47 32 ALA B N 1
ATOM 1270 C CA . ALA B 1 79 ? 22.022 -60.671 6.274 1.00 71.73 32 ALA B CA 1
ATOM 1271 C C . ALA B 1 79 ? 23.041 -61.778 6.522 1.00 77.38 32 ALA B C 1
ATOM 1272 O O . ALA B 1 79 ? 23.966 -61.611 7.295 1.00 78.15 32 ALA B O 1
ATOM 1274 N N . THR B 1 80 ? 22.878 -62.916 5.870 1.00 84.25 33 THR B N 1
ATOM 1275 C CA . THR B 1 80 ? 23.795 -64.015 6.102 1.00 80.51 33 THR B CA 1
ATOM 1276 C C . THR B 1 80 ? 25.190 -63.742 5.490 1.00 81.18 33 THR B C 1
ATOM 1277 O O . THR B 1 80 ? 26.209 -64.157 6.046 1.00 88.74 33 THR B O 1
ATOM 1281 N N . THR B 1 81 ? 25.253 -63.041 4.360 1.00 79.07 34 THR B N 1
ATOM 1282 C CA . THR B 1 81 ? 26.526 -62.483 3.917 1.00 79.17 34 THR B CA 1
ATOM 1283 C C . THR B 1 81 ? 26.623 -61.129 4.641 1.00 83.90 34 THR B C 1
ATOM 1284 O O . THR B 1 81 ? 25.607 -60.633 5.104 1.00 93.43 34 THR B O 1
ATOM 1288 N N . HIS B 1 82 ? 27.808 -60.583 4.823 1.00 85.00 35 HIS B N 1
ATOM 1289 C CA . HIS B 1 82 ? 27.883 -59.321 5.589 1.00 92.15 35 HIS B CA 1
ATOM 1290 C C . HIS B 1 82 ? 27.130 -59.394 6.903 1.00 93.51 35 HIS B C 1
ATOM 1291 O O . HIS B 1 82 ? 26.650 -58.393 7.428 1.00 91.46 35 HIS B O 1
ATOM 1298 N N . GLN B 1 83 ? 26.975 -60.648 7.381 1.00 92.13 36 GLN B N 1
ATOM 1299 C CA . GLN B 1 83 ? 26.736 -61.223 8.705 1.00 90.87 36 GLN B CA 1
ATOM 1300 C C . GLN B 1 83 ? 27.694 -60.723 9.782 1.00 100.36 36 GLN B C 1
ATOM 1301 O O . GLN B 1 83 ? 27.258 -60.128 10.764 1.00 107.29 36 GLN B O 1
ATOM 1307 N N . SER B 1 84 ? 28.979 -61.006 9.608 1.00 108.83 37 SER B N 1
ATOM 1308 C CA . SER B 1 84 ? 29.992 -60.600 10.564 1.00 111.65 37 SER B CA 1
ATOM 1309 C C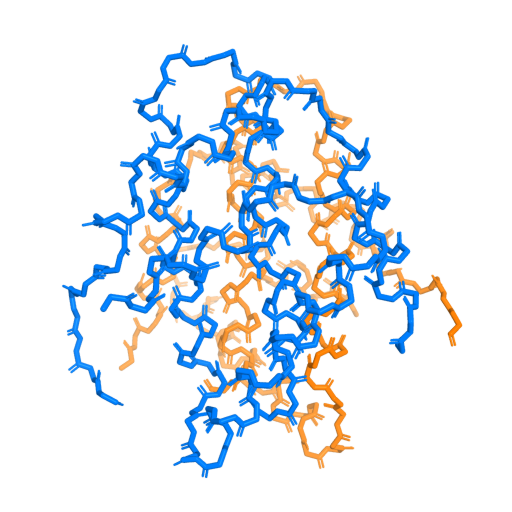 . SER B 1 84 ? 30.464 -59.164 10.290 1.00 111.95 37 SER B C 1
ATOM 1310 O O . SER B 1 84 ? 31.112 -58.552 11.142 1.00 110.81 37 SER B O 1
ATOM 1313 N N . GLU B 1 85 ? 30.166 -58.687 9.092 1.00 110.96 38 GLU B N 1
ATOM 1314 C CA . GLU B 1 85 ? 30.588 -57.375 8.669 1.00 111.40 38 GLU B CA 1
ATOM 1315 C C . GLU B 1 85 ? 29.572 -56.338 9.096 1.00 112.69 38 GLU B C 1
ATOM 1316 O O . GLU B 1 85 ? 29.706 -55.167 8.778 1.00 109.72 38 GLU B O 1
ATOM 1322 N N . LEU B 1 86 ? 28.553 -56.779 9.822 1.00 111.78 39 LEU B N 1
ATOM 1323 C CA . LEU B 1 86 ? 27.477 -55.885 10.223 1.00 108.66 39 LEU B CA 1
ATOM 1324 C C . LEU B 1 86 ? 27.519 -55.401 11.658 1.00 112.38 39 LEU B C 1
ATOM 1325 O O . LEU B 1 86 ? 27.076 -54.296 11.954 1.00 113.21 39 LEU B O 1
ATOM 1330 N N . PRO B 1 87 ? 28.051 -56.229 12.551 1.00 112.14 40 PRO B N 1
ATOM 1331 C CA . PRO B 1 87 ? 28.250 -55.795 13.938 1.00 111.76 40 PRO B CA 1
ATOM 1332 C C . PRO B 1 87 ? 29.009 -54.472 13.879 1.00 114.47 40 PRO B C 1
ATOM 1333 O O . PRO B 1 87 ? 30.201 -54.469 13.573 1.00 116.85 40 PRO B O 1
ATOM 1337 N N . GLY B 1 88 ? 28.327 -53.354 14.172 1.00 111.06 41 GLY B N 1
ATOM 1338 C CA . GLY B 1 88 ? 28.971 -52.058 14.156 1.00 108.02 41 GLY B CA 1
ATOM 1339 C C . GLY B 1 88 ? 29.120 -51.319 15.472 1.00 114.76 41 GLY B C 1
ATOM 1340 O O . GLY B 1 88 ? 28.149 -50.980 16.127 1.00 110.42 41 GLY B O 1
ATOM 1341 N N . TYR B 1 89 ? 30.374 -51.064 15.832 1.00 127.20 42 TYR B N 1
ATOM 1342 C CA . TYR B 1 89 ? 30.762 -50.188 16.931 1.00 125.25 42 TYR B CA 1
ATOM 1343 C C . TYR B 1 89 ? 31.655 -48.997 16.701 1.00 125.39 42 TYR B C 1
ATOM 1344 O O . TYR B 1 89 ? 32.824 -49.154 16.404 1.00 131.41 42 TYR B O 1
ATOM 1353 N N . PHE B 1 90 ? 31.124 -47.790 16.800 1.00 125.40 43 PHE B N 1
ATOM 1354 C CA . PHE B 1 90 ? 31.462 -46.580 16.074 1.00 132.38 43 PHE B CA 1
ATOM 1355 C C . PHE B 1 90 ? 30.995 -45.268 16.702 1.00 133.63 43 PHE B C 1
ATOM 1356 O O . PHE B 1 90 ? 30.210 -44.528 16.101 1.00 129.87 43 PHE B O 1
ATOM 1364 N N . TYR B 1 91 ? 31.453 -44.954 17.911 1.00 132.67 44 TYR B N 1
ATOM 1365 C CA . TYR B 1 91 ? 30.862 -43.839 18.654 1.00 132.98 44 TYR B CA 1
ATOM 1366 C C . TYR B 1 91 ? 31.485 -43.530 19.999 1.00 133.56 44 TYR B C 1
ATOM 1367 O O . TYR B 1 91 ? 32.188 -44.357 20.570 1.00 131.23 44 TYR B O 1
ATOM 1376 N N . GLU B 1 92 ? 31.191 -42.335 20.505 1.00 131.23 45 GLU B N 1
ATOM 1377 C CA . GLU B 1 92 ? 31.634 -41.915 21.834 1.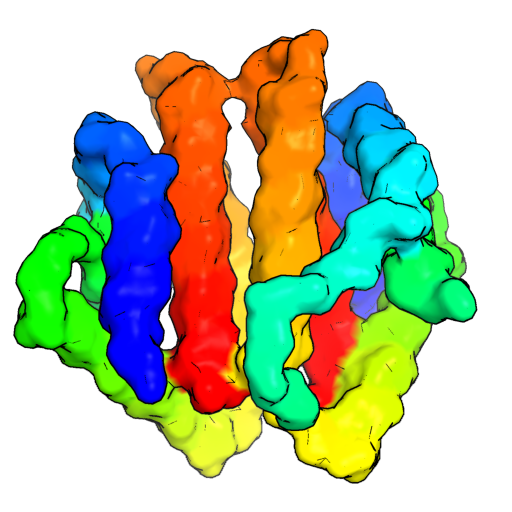00 131.19 45 GLU B CA 1
ATOM 1378 C C . GLU B 1 92 ? 30.448 -41.669 22.762 1.00 123.39 45 GLU B C 1
ATOM 1379 O O . GLU B 1 92 ? 30.611 -41.580 23.977 1.00 115.24 45 GLU B O 1
ATOM 1385 N N . LEU B 1 117 ? 26.715 -61.797 17.792 1.00 111.82 70 LEU B N 1
ATOM 1386 C CA . LEU B 1 117 ? 26.030 -60.638 17.231 1.00 104.21 70 LEU B CA 1
ATOM 1387 C C . LEU B 1 117 ? 25.460 -60.950 15.851 1.00 103.76 70 LEU B C 1
ATOM 1388 O O . LEU B 1 117 ? 24.422 -60.415 15.462 1.00 105.65 70 LEU B O 1
ATOM 1393 N N . ARG B 1 118 ? 26.147 -61.818 15.115 1.00 105.95 71 ARG B N 1
ATOM 1394 C CA . ARG B 1 118 ? 25.711 -62.202 13.778 1.00 101.14 71 ARG B CA 1
ATOM 1395 C C . ARG B 1 118 ? 24.513 -63.143 13.855 1.00 101.84 71 ARG B C 1
ATOM 1396 O O . ARG B 1 118 ? 23.506 -62.939 13.176 1.00 100.14 71 ARG B O 1
ATOM 1404 N N . GLN B 1 119 ? 24.629 -64.174 14.685 1.00 104.26 72 GLN B N 1
ATOM 1405 C CA . GLN B 1 119 ? 23.563 -65.157 14.840 1.00 96.75 72 GLN B CA 1
ATOM 1406 C C . GLN B 1 119 ? 22.204 -64.479 14.980 1.00 91.82 72 GLN B C 1
ATOM 1407 O O . GLN B 1 119 ? 21.182 -65.024 14.563 1.00 94.07 72 GLN B O 1
ATOM 1413 N N . TRP B 1 120 ? 22.201 -63.287 15.568 1.00 90.50 73 TRP B N 1
ATOM 1414 C CA . TRP B 1 120 ? 20.981 -62.539 15.761 1.00 88.93 73 TRP B CA 1
ATOM 1415 C C . TRP B 1 120 ? 20.384 -62.102 14.435 1.00 85.53 73 TRP B C 1
ATOM 1416 O O . TRP B 1 120 ? 19.230 -62.400 14.120 1.00 84.08 73 TRP B O 1
ATOM 1427 N N . ILE B 1 121 ? 21.180 -61.374 13.668 1.00 82.56 74 ILE B N 1
ATOM 1428 C CA . ILE B 1 121 ? 20.738 -60.891 12.380 1.00 79.33 74 ILE B CA 1
ATOM 1429 C C . ILE B 1 121 ? 20.259 -62.045 11.532 1.00 80.95 74 ILE B C 1
ATOM 1430 O O . ILE B 1 121 ? 19.182 -61.976 10.950 1.00 83.48 74 ILE B O 1
ATOM 1435 N N . VAL B 1 122 ? 21.043 -63.119 11.477 1.00 83.54 75 VAL B N 1
ATOM 1436 C CA . VAL B 1 122 ? 20.626 -64.289 10.702 1.00 86.09 75 VAL B CA 1
ATOM 1437 C C . VAL B 1 122 ? 19.340 -64.903 11.265 1.00 87.81 75 VAL B C 1
ATOM 1438 O O . VAL B 1 122 ? 18.420 -65.211 10.506 1.00 85.86 75 VAL B O 1
ATOM 1442 N N . SER B 1 123 ? 19.259 -65.069 12.590 1.00 86.44 76 SER B N 1
ATOM 1443 C CA . SER B 1 123 ? 18.061 -65.569 13.243 1.00 84.20 76 SER B CA 1
ATOM 1444 C C . SER B 1 123 ? 16.859 -64.777 12.769 1.00 87.48 76 SER B C 1
ATOM 1445 O O . SER B 1 123 ? 15.895 -65.332 12.246 1.00 86.85 76 SER B O 1
ATOM 1448 N N . VAL B 1 124 ? 16.901 -63.467 12.891 1.00 85.69 77 VAL B N 1
ATOM 1449 C CA . VAL B 1 124 ? 15.757 -62.678 12.514 1.00 84.96 77 VAL B CA 1
ATOM 1450 C C . VAL B 1 124 ? 15.520 -62.720 11.027 1.00 81.86 77 VAL B C 1
ATOM 1451 O O . VAL B 1 124 ? 14.387 -62.735 10.579 1.00 85.29 77 VAL B O 1
ATOM 1455 N N . PHE B 1 125 ? 16.614 -62.732 10.275 1.00 79.16 78 PHE B N 1
ATOM 1456 C CA . PHE B 1 125 ? 16.480 -62.614 8.842 1.00 82.47 78 PHE B CA 1
ATOM 1457 C C . PHE B 1 125 ? 16.523 -63.937 8.122 1.00 89.07 78 PHE B C 1
ATOM 1458 O O . PHE B 1 125 ? 16.619 -63.981 6.910 1.00 85.43 78 PHE B O 1
ATOM 1466 N N . SER B 1 126 ? 16.438 -65.014 8.885 1.00 85.74 79 SER B N 1
ATOM 1467 C CA . SER B 1 126 ? 16.358 -66.356 8.338 1.00 84.08 79 SER B CA 1
ATOM 1468 C C . SER B 1 126 ? 14.968 -66.020 8.803 1.00 87.46 79 SER B C 1
ATOM 1469 O O . SER B 1 126 ? 14.758 -65.599 9.923 1.00 93.24 79 SER B O 1
ATOM 1472 N N . MET B 1 127 ? 14.025 -66.187 7.896 1.00 83.63 80 MET B N 1
ATOM 1473 C CA . MET B 1 127 ? 12.630 -66.192 8.211 1.00 79.25 80 MET B CA 1
ATOM 1474 C C . MET B 1 127 ? 12.028 -67.301 7.353 1.00 93.54 80 MET B C 1
ATOM 1475 O O . MET B 1 127 ? 12.256 -67.347 6.162 1.00 100.71 80 MET B O 1
ATOM 1480 N N . SER B 1 128 ? 11.260 -68.185 7.982 1.00 93.16 81 SER B N 1
ATOM 1481 C CA . SER B 1 128 ? 10.627 -69.291 7.273 1.00 102.37 81 SER B CA 1
ATOM 1482 C C . SER B 1 128 ? 9.117 -69.290 7.488 1.00 105.93 81 SER B C 1
ATOM 1483 O O . SER B 1 128 ? 8.513 -68.240 7.709 1.00 109.83 81 SER B O 1
ATOM 1486 N N . ASP B 1 129 ? 8.513 -70.472 7.421 1.00 106.83 82 ASP B N 1
ATOM 1487 C CA . ASP B 1 129 ? 7.073 -70.608 7.607 1.00 106.09 82 ASP B CA 1
ATOM 1488 C C . ASP B 1 129 ? 6.749 -71.271 8.941 1.00 107.45 82 ASP B C 1
ATOM 1489 O O . ASP B 1 129 ? 6.008 -70.720 9.755 1.00 114.16 82 ASP B O 1
ATOM 1494 N N . ASP B 1 130 ? 7.309 -72.457 9.158 1.00 99.08 83 ASP B N 1
ATOM 1495 C CA . ASP B 1 130 ? 7.080 -73.198 10.393 1.00 112.08 83 ASP B CA 1
ATOM 1496 C C . ASP B 1 130 ? 7.382 -72.434 11.678 1.00 109.80 83 ASP B C 1
ATOM 1497 O O . ASP B 1 130 ? 8.282 -71.594 11.715 1.00 109.08 83 ASP B O 1
ATOM 1502 N N . ASP B 1 131 ? 6.689 -72.818 12.716 1.00 112.34 84 ASP B N 1
ATOM 1503 C CA . ASP B 1 131 ? 6.377 -72.051 13.912 1.00 113.47 84 ASP B CA 1
ATOM 1504 C C . ASP B 1 131 ? 6.856 -72.822 15.128 1.00 109.15 84 ASP B C 1
ATOM 1505 O O . ASP B 1 131 ? 6.787 -72.330 16.254 1.00 109.81 84 ASP B O 1
ATOM 1510 N N . ALA B 1 132 ? 7.927 -73.644 15.004 1.00 107.82 85 ALA B N 1
ATOM 1511 C CA . ALA B 1 132 ? 9.025 -74.162 15.811 1.00 114.88 85 ALA B CA 1
ATOM 1512 C C . ALA B 1 132 ? 10.435 -73.483 15.487 1.00 108.70 85 ALA B C 1
ATOM 1513 O O . ALA B 1 132 ? 11.112 -72.951 16.367 1.00 110.11 85 ALA B O 1
ATOM 1515 N N . ALA B 1 133 ? 10.788 -73.487 14.205 1.00 100.51 86 ALA B N 1
ATOM 1516 C CA . ALA B 1 133 ? 12.018 -72.851 13.748 1.00 100.98 86 ALA B CA 1
ATOM 1517 C C . ALA B 1 133 ? 11.885 -71.332 13.746 1.00 102.32 86 ALA B C 1
ATOM 1518 O O . ALA B 1 133 ? 12.871 -70.614 13.581 1.00 98.13 86 ALA B O 1
ATOM 1520 N N . LEU B 1 134 ? 10.660 -70.850 13.930 1.00 99.60 87 LEU B N 1
ATOM 1521 C CA . LEU B 1 134 ? 10.396 -69.416 13.950 1.00 94.94 87 LEU B CA 1
ATOM 1522 C C . LEU B 1 134 ? 10.058 -68.938 15.358 1.00 94.39 87 LEU B C 1
ATOM 1523 O O . LEU B 1 134 ? 10.527 -67.887 15.796 1.00 98.29 87 LEU B O 1
ATOM 1528 N N . GLN B 1 135 ? 9.242 -69.715 16.061 1.00 98.42 88 GLN B N 1
ATOM 1529 C CA . GLN B 1 135 ? 8.840 -69.372 17.420 1.00 101.36 88 GLN B CA 1
ATOM 1530 C C . GLN B 1 135 ? 10.049 -69.022 18.281 1.00 98.02 88 GLN B C 1
ATOM 1531 O O . GLN B 1 135 ? 10.096 -67.959 18.899 1.00 94.33 88 GLN B O 1
ATOM 1537 N N . ALA B 1 136 ? 11.025 -69.924 18.315 1.00 96.51 89 ALA B N 1
ATOM 1538 C CA . ALA B 1 136 ? 12.236 -69.712 19.099 1.00 93.25 89 ALA B CA 1
ATOM 1539 C C . ALA B 1 136 ? 12.800 -68.315 18.866 1.00 94.88 89 ALA B C 1
ATOM 1540 O O . ALA B 1 136 ? 13.573 -67.803 19.676 1.00 89.74 89 ALA B O 1
ATOM 1542 N N . LEU B 1 137 ? 12.407 -67.703 17.753 1.00 92.16 90 LEU B N 1
ATOM 1543 C CA . LEU B 1 137 ? 12.867 -66.362 17.412 1.00 91.02 90 LEU B CA 1
ATOM 1544 C C . LEU B 1 137 ? 12.183 -65.311 18.280 1.00 94.12 90 LEU B C 1
ATOM 1545 O O . LEU B 1 137 ? 12.805 -64.329 18.688 1.00 93.22 90 LEU B O 1
ATOM 1550 N N . ILE B 1 138 ? 10.901 -65.523 18.560 1.00 92.43 91 ILE B N 1
ATOM 1551 C CA . ILE B 1 138 ? 10.134 -64.595 19.384 1.00 89.89 91 ILE B CA 1
ATOM 1552 C C . ILE B 1 138 ? 10.477 -64.820 20.847 1.00 90.92 91 ILE B C 1
ATOM 1553 O O . ILE B 1 138 ? 10.637 -63.867 21.601 1.00 89.57 91 ILE B O 1
ATOM 1558 N N . ALA B 1 139 ? 10.592 -66.085 21.238 1.00 92.05 92 ALA B N 1
ATOM 1559 C CA . ALA B 1 139 ? 10.957 -66.433 22.605 1.00 91.52 92 ALA B CA 1
ATOM 1560 C C . ALA B 1 139 ? 12.375 -65.964 22.906 1.00 93.31 92 ALA B C 1
ATOM 1561 O O . ALA B 1 139 ? 12.681 -65.553 24.026 1.00 92.18 92 ALA B O 1
ATOM 1563 N N . GLN B 1 140 ? 13.237 -66.025 21.896 1.00 94.46 93 GLN B N 1
ATOM 1564 C CA . GLN B 1 140 ? 14.616 -65.577 22.037 1.00 95.38 93 GLN B CA 1
ATOM 1565 C C . GLN B 1 140 ? 14.670 -64.059 22.169 1.00 96.67 93 GLN B C 1
ATOM 1566 O O . GLN B 1 140 ? 15.384 -63.525 23.017 1.00 103.31 93 GLN B O 1
ATOM 1572 N N . GLN B 1 141 ? 13.908 -63.371 21.325 1.00 90.11 94 GLN B N 1
ATOM 1573 C CA . GLN B 1 141 ? 13.841 -61.916 21.368 1.00 93.05 94 GLN B CA 1
ATOM 1574 C C . GLN B 1 141 ? 13.393 -61.449 22.748 1.00 91.48 94 GLN B C 1
ATOM 1575 O O . GLN B 1 141 ? 13.955 -60.508 23.309 1.00 88.55 94 GLN B O 1
ATOM 1581 N N . LYS B 1 142 ? 12.379 -62.115 23.290 1.00 97.37 95 LYS B N 1
ATOM 1582 C CA . LYS B 1 142 ? 11.877 -61.796 24.624 1.00 95.21 95 LYS B CA 1
ATOM 1583 C C . LYS B 1 142 ? 12.969 -62.011 25.659 1.00 91.92 95 LYS B C 1
ATOM 1584 O O . LYS B 1 142 ? 13.186 -61.177 26.539 1.00 87.00 95 LYS B O 1
ATOM 1590 N N . GLN B 1 143 ? 13.650 -63.144 25.535 1.00 89.88 96 GLN B N 1
ATOM 1591 C CA . GLN B 1 143 ? 14.811 -63.439 26.360 1.00 96.38 96 GLN B CA 1
ATOM 1592 C C . GLN B 1 143 ? 15.798 -62.275 26.324 1.00 101.05 96 GLN B C 1
ATOM 1593 O O . GLN B 1 143 ? 16.164 -61.726 27.367 1.00 99.13 96 GLN B O 1
ATOM 1599 N N . ILE B 1 144 ? 16.195 -61.869 25.121 1.00 98.30 97 ILE B N 1
ATOM 1600 C CA . ILE B 1 144 ? 17.283 -60.905 24.994 1.00 98.67 97 ILE B CA 1
ATOM 1601 C C . ILE B 1 144 ? 16.952 -59.461 25.397 1.00 95.65 97 ILE B C 1
ATOM 1602 O O . ILE B 1 144 ? 17.847 -58.688 25.721 1.00 94.33 97 ILE B O 1
ATOM 1607 N N . GLY B 1 145 ? 15.675 -59.103 25.408 1.00 90.27 98 GLY B N 1
ATOM 1608 C CA . GLY B 1 145 ? 15.278 -57.879 26.078 1.00 91.89 98 GLY B CA 1
ATOM 1609 C C . GLY B 1 145 ? 15.427 -58.011 27.589 1.00 97.56 98 GLY B C 1
ATOM 1610 O O . GLY B 1 145 ? 16.129 -57.224 28.238 1.00 91.93 98 GLY B O 1
ATOM 1611 N N . GLU B 1 146 ? 14.789 -59.031 28.155 1.00 97.08 99 GLU B N 1
ATOM 1612 C CA . GLU B 1 146 ? 14.848 -59.237 29.599 1.00 100.27 99 GLU B CA 1
ATOM 1613 C C . GLU B 1 146 ? 16.284 -59.354 30.099 1.00 104.59 99 GLU B C 1
ATOM 1614 O O . GLU B 1 146 ? 16.563 -59.062 31.261 1.00 108.95 99 GLU B O 1
ATOM 1620 N N . ILE B 1 147 ? 17.197 -59.748 29.214 1.00 94.24 100 ILE B N 1
ATOM 1621 C CA . ILE B 1 147 ? 18.605 -59.642 29.537 1.00 95.07 100 ILE B CA 1
ATOM 1622 C C . ILE B 1 147 ? 18.929 -58.163 29.689 1.00 100.08 100 ILE B C 1
ATOM 1623 O O . ILE B 1 147 ? 19.417 -57.726 30.732 1.00 103.62 100 ILE B O 1
ATOM 1628 N N . HIS B 1 148 ? 18.633 -57.396 28.646 1.00 96.51 101 HIS B N 1
ATOM 1629 C CA . HIS B 1 148 ? 19.071 -56.013 28.565 1.00 96.83 101 HIS B CA 1
ATOM 1630 C C . HIS B 1 148 ? 18.492 -55.176 29.677 1.00 100.39 101 HIS B C 1
ATOM 1631 O O . HIS B 1 148 ? 19.154 -54.273 30.182 1.00 99.31 101 HIS B O 1
ATOM 1638 N N . ALA B 1 149 ? 17.255 -55.487 30.060 1.00 103.89 102 ALA B N 1
ATOM 1639 C CA . ALA B 1 149 ? 16.560 -54.740 31.116 1.00 100.38 102 ALA B CA 1
ATOM 1640 C C . ALA B 1 149 ? 17.035 -55.142 32.495 1.00 101.49 102 ALA B C 1
ATOM 1641 O O . ALA B 1 149 ? 17.128 -54.306 33.392 1.00 100.70 102 ALA B O 1
ATOM 1643 N N . ARG B 1 150 ? 17.331 -56.425 32.661 1.00 102.88 103 ARG B N 1
ATOM 1644 C CA . ARG B 1 150 ? 17.709 -56.938 33.969 1.00 107.58 103 ARG B CA 1
ATOM 1645 C C . ARG B 1 150 ? 18.962 -56.255 34.477 1.00 110.34 103 ARG B C 1
ATOM 1646 O O . ARG B 1 150 ? 19.026 -55.837 35.641 1.00 115.01 103 ARG B O 1
ATOM 1654 N N . ILE B 1 151 ? 19.935 -56.121 33.582 1.00 106.79 104 ILE B N 1
ATOM 1655 C CA . ILE B 1 151 ? 21.188 -55.453 33.886 1.00 110.77 104 ILE B CA 1
ATOM 1656 C C . ILE B 1 151 ? 21.038 -53.948 33.698 1.00 110.17 104 ILE B C 1
ATOM 1657 O O . ILE B 1 151 ? 22.014 -53.206 33.777 1.00 112.89 104 ILE B O 1
ATOM 1662 N N . LYS B 1 152 ? 19.801 -53.522 33.450 1.00 106.93 105 LYS B N 1
ATOM 1663 C CA . LYS B 1 152 ? 19.428 -52.109 33.419 1.00 108.59 105 LYS B CA 1
ATOM 1664 C C . LYS B 1 152 ? 20.105 -51.167 32.421 1.00 105.68 105 LYS B C 1
ATOM 1665 O O . LYS B 1 152 ? 20.799 -50.213 32.805 1.00 97.82 105 LYS B O 1
ATOM 1671 N N . ILE B 1 153 ? 19.882 -51.430 31.136 1.00 105.39 106 ILE B N 1
ATOM 1672 C CA . ILE B 1 153 ? 20.479 -50.604 30.091 1.00 106.34 106 ILE B CA 1
ATOM 1673 C C . ILE B 1 153 ? 19.403 -49.832 29.305 1.00 110.51 106 ILE B C 1
ATOM 1674 O O . ILE B 1 153 ? 18.374 -50.407 28.928 1.00 111.53 106 ILE B O 1
ATOM 1679 N N . PRO B 1 154 ? 19.615 -48.508 29.117 1.00 107.92 107 PRO B N 1
ATOM 1680 C CA . PRO B 1 154 ? 18.645 -47.622 28.465 1.00 106.26 107 PRO B CA 1
ATOM 1681 C C . PRO B 1 154 ? 18.103 -48.248 27.191 1.00 104.85 107 PRO B C 1
ATOM 1682 O O . PRO B 1 154 ? 18.867 -48.711 26.350 1.00 101.43 107 PRO B O 1
ATOM 1686 N N . ILE B 1 155 ? 16.782 -48.296 27.083 1.00 105.70 108 ILE B N 1
ATOM 1687 C CA . ILE B 1 155 ? 16.118 -48.884 25.930 1.00 102.55 108 ILE B CA 1
ATOM 1688 C C . ILE B 1 155 ? 16.390 -48.034 24.687 1.00 100.18 108 ILE B C 1
ATOM 1689 O O . ILE B 1 155 ? 16.521 -48.558 23.573 1.00 98.52 108 ILE B O 1
ATOM 1694 N N . HIS B 1 156 ? 16.516 -46.723 24.890 1.00 96.50 109 HIS B N 1
ATOM 1695 C CA . HIS B 1 156 ? 16.747 -45.812 23.778 1.00 97.90 109 HIS B CA 1
ATOM 1696 C C . HIS B 1 156 ? 18.142 -46.029 23.221 1.00 96.99 109 HIS B C 1
ATOM 1697 O O . HIS B 1 156 ? 18.473 -45.562 22.128 1.00 96.97 109 HIS B O 1
ATOM 1704 N N . LEU B 1 157 ? 18.960 -46.736 23.993 1.00 96.19 110 LEU B N 1
ATOM 1705 C CA . LEU B 1 157 ? 20.255 -47.187 23.514 1.00 100.59 110 LEU B CA 1
ATOM 1706 C C . LEU B 1 157 ? 20.047 -48.407 22.640 1.00 92.60 110 LEU B C 1
ATOM 1707 O O . LEU B 1 157 ? 20.688 -48.565 21.599 1.00 91.18 110 LEU B O 1
ATOM 1712 N N . VAL B 1 158 ? 19.146 -49.277 23.072 1.00 85.65 111 VAL B N 1
ATOM 1713 C CA . VAL B 1 158 ? 18.811 -50.429 22.266 1.00 84.69 111 VAL B CA 1
ATOM 1714 C C . VAL B 1 158 ? 18.181 -49.980 20.950 1.00 83.47 111 VAL B C 1
ATOM 1715 O O . VAL B 1 158 ? 18.596 -50.420 19.875 1.00 80.88 111 VAL B O 1
ATOM 1719 N N . LEU B 1 159 ? 17.206 -49.085 21.021 1.00 85.30 112 LEU B N 1
ATOM 1720 C CA . LEU B 1 159 ? 16.556 -48.619 19.774 1.00 82.07 112 LEU B CA 1
ATOM 1721 C C . LEU B 1 159 ? 17.416 -47.833 18.806 1.00 82.98 112 LEU B C 1
ATOM 1722 O O . LEU B 1 159 ? 17.163 -47.848 17.595 1.00 79.86 112 LEU B O 1
ATOM 1727 N N . ARG B 1 160 ? 18.413 -47.132 19.317 1.00 82.69 113 ARG B N 1
ATOM 1728 C CA . ARG B 1 160 ? 19.438 -46.482 18.517 1.00 80.39 113 ARG B CA 1
ATOM 1729 C C . ARG B 1 160 ? 20.235 -47.533 17.764 1.00 82.34 113 ARG B C 1
ATOM 1730 O O . ARG B 1 160 ? 20.400 -47.415 16.553 1.00 83.67 113 ARG B O 1
ATOM 1738 N N . GLY B 1 161 ? 20.707 -48.562 18.460 1.00 83.58 114 GLY B N 1
ATOM 1739 C CA . GLY B 1 161 ? 21.423 -49.649 17.814 1.00 81.43 114 GLY B CA 1
ATOM 1740 C C . GLY B 1 161 ? 20.623 -50.180 16.638 1.00 83.90 114 GLY B C 1
ATOM 1741 O O . GLY B 1 161 ? 21.145 -50.382 15.533 1.00 82.62 114 GLY B O 1
ATOM 1742 N N . ALA B 1 162 ? 19.335 -50.316 16.884 1.00 83.65 115 ALA B N 1
ATOM 1743 C CA . ALA B 1 162 ? 18.381 -50.659 15.874 1.00 76.87 115 ALA B CA 1
ATOM 1744 C C . ALA B 1 162 ? 18.637 -49.798 14.689 1.00 72.43 115 ALA B C 1
ATOM 1745 O O . ALA B 1 162 ? 18.998 -50.271 13.632 1.00 70.21 115 ALA B O 1
ATOM 1747 N N . ARG B 1 163 ? 18.445 -48.511 14.888 1.00 76.81 116 ARG B N 1
ATOM 1748 C CA . ARG B 1 163 ? 18.612 -47.544 13.833 1.00 81.17 116 ARG B CA 1
ATOM 1749 C C . ARG B 1 163 ? 19.838 -47.779 13.004 1.00 83.68 116 ARG B C 1
ATOM 1750 O O . ARG B 1 163 ? 19.749 -48.041 11.823 1.00 81.81 116 ARG B O 1
ATOM 1758 N N . HIS B 1 164 ? 20.994 -47.656 13.619 1.00 80.91 117 HIS B N 1
ATOM 1759 C CA . HIS B 1 164 ? 22.222 -47.800 12.882 1.00 74.72 117 HIS B CA 1
ATOM 1760 C C . HIS B 1 164 ? 22.217 -49.098 12.139 1.00 75.59 117 HIS B C 1
ATOM 1761 O O . HIS B 1 164 ? 22.911 -49.265 11.157 1.00 78.71 117 HIS B O 1
ATOM 1768 N N . LEU B 1 165 ? 21.393 -50.016 12.597 1.00 76.78 118 LEU B N 1
ATOM 1769 C CA . LEU B 1 165 ? 21.316 -51.297 11.956 1.00 71.10 118 LEU B CA 1
ATOM 1770 C C . LEU B 1 165 ? 20.467 -51.198 10.738 1.00 71.31 118 LEU B C 1
ATOM 1771 O O . LEU B 1 165 ? 20.869 -51.604 9.675 1.00 65.71 118 LEU B O 1
ATOM 1776 N N . ARG B 1 166 ? 19.290 -50.612 10.874 1.00 67.11 119 ARG B N 1
ATOM 1777 C CA . ARG B 1 166 ? 18.440 -50.383 9.730 1.00 68.68 119 ARG B CA 1
ATOM 1778 C C . ARG B 1 166 ? 19.233 -49.624 8.715 1.00 69.93 119 ARG B C 1
ATOM 1779 O O . ARG B 1 166 ? 19.367 -50.016 7.585 1.00 69.72 119 ARG B O 1
ATOM 1787 N N . GLU B 1 167 ? 19.808 -48.541 9.163 1.00 77.22 120 GLU B N 1
ATOM 1788 C CA . GLU B 1 167 ? 20.661 -47.761 8.319 1.00 78.65 120 GLU B CA 1
ATOM 1789 C C . GLU B 1 167 ? 21.678 -48.612 7.584 1.00 73.86 120 GLU B C 1
ATOM 1790 O O . GLU B 1 167 ? 21.650 -48.694 6.384 1.00 74.72 120 GLU B O 1
ATOM 1796 N N . ARG B 1 168 ? 22.582 -49.258 8.281 1.00 67.29 121 ARG B N 1
ATOM 1797 C CA . ARG B 1 168 ? 23.649 -49.943 7.562 1.00 67.57 121 ARG B CA 1
ATOM 1798 C C . ARG B 1 168 ? 23.046 -50.935 6.586 1.00 70.76 121 ARG B C 1
ATOM 1799 O O . ARG B 1 168 ? 23.612 -51.195 5.529 1.00 70.41 121 ARG B O 1
ATOM 1807 N N . LEU B 1 169 ? 21.870 -51.459 6.939 1.00 73.41 122 LEU B N 1
ATOM 1808 C CA . LEU B 1 169 ? 21.161 -52.439 6.104 1.00 62.39 122 LEU B CA 1
ATOM 1809 C C . LEU B 1 169 ? 20.542 -51.772 4.908 1.00 62.11 122 LEU B C 1
ATOM 1810 O O . LEU B 1 169 ? 20.516 -52.346 3.817 1.00 61.19 122 LEU B O 1
ATOM 1815 N N . PHE B 1 170 ? 20.048 -50.560 5.105 1.00 63.12 123 PHE B N 1
ATOM 1816 C CA . PHE B 1 170 ? 19.573 -49.790 3.979 1.00 68.44 123 PHE B CA 1
ATOM 1817 C C . PHE B 1 170 ? 20.719 -49.549 3.011 1.00 72.66 123 PHE B C 1
ATOM 1818 O O . PHE B 1 170 ? 20.595 -49.798 1.812 1.00 71.88 123 PHE B O 1
ATOM 1826 N N . VAL B 1 171 ? 21.832 -49.052 3.543 1.00 73.10 124 VAL B N 1
ATOM 1827 C CA . VAL B 1 171 ? 23.007 -48.744 2.728 1.00 72.13 124 VAL B CA 1
ATOM 1828 C C . VAL B 1 171 ? 23.446 -49.977 1.931 1.00 73.68 124 VAL B C 1
ATOM 1829 O O . VAL B 1 171 ? 23.741 -49.899 0.733 1.00 76.89 124 VAL B O 1
ATOM 1833 N N . LEU B 1 172 ? 23.474 -51.121 2.600 1.00 71.59 125 LEU B N 1
ATOM 1834 C CA . LEU B 1 172 ? 23.836 -52.354 1.932 1.00 70.56 125 LEU B CA 1
ATOM 1835 C C . LEU B 1 172 ? 22.825 -52.673 0.809 1.00 79.80 125 LEU B C 1
ATOM 1836 O O . LEU B 1 172 ? 23.218 -53.082 -0.285 1.00 86.24 125 LEU B O 1
ATOM 1841 N N . LEU B 1 173 ? 21.532 -52.456 1.060 1.00 74.89 126 LEU B N 1
ATOM 1842 C CA . LEU B 1 173 ? 20.528 -52.688 0.020 1.00 66.49 126 LEU B CA 1
ATOM 1843 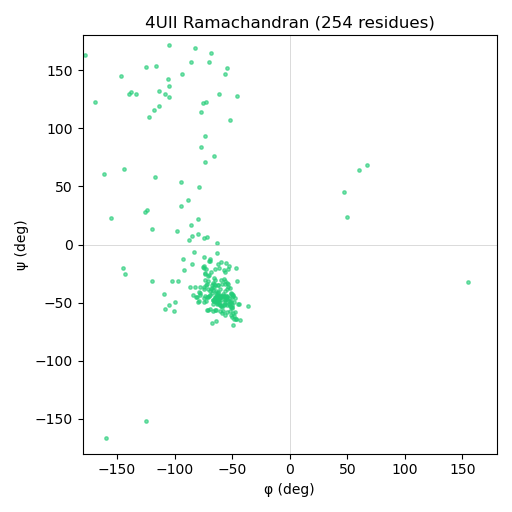C C . LEU B 1 173 ? 20.743 -51.774 -1.166 1.00 72.25 126 LEU B C 1
ATOM 1844 O O . LEU B 1 173 ? 20.712 -52.230 -2.296 1.00 74.26 126 LEU B O 1
ATOM 1849 N N . ARG B 1 174 ? 20.952 -50.487 -0.896 1.00 73.67 127 ARG B N 1
ATOM 1850 C CA . ARG B 1 174 ? 21.083 -49.482 -1.943 1.00 75.51 127 ARG B CA 1
ATOM 1851 C C . ARG B 1 174 ? 22.139 -49.906 -2.955 1.00 82.61 127 ARG B C 1
ATOM 1852 O O . ARG B 1 174 ? 21.898 -49.907 -4.160 1.00 85.31 127 ARG B O 1
ATOM 1860 N N . GLN B 1 175 ? 23.301 -50.306 -2.466 1.00 85.76 128 GLN B N 1
ATOM 1861 C CA . GLN B 1 175 ? 24.366 -50.701 -3.361 1.00 86.71 128 GLN B CA 1
ATOM 1862 C C . GLN B 1 175 ? 24.185 -52.115 -3.912 1.00 85.28 128 GLN B C 1
ATOM 1863 O O . GLN B 1 175 ? 25.100 -52.931 -3.883 1.00 89.85 128 GLN B O 1
ATOM 1869 N N . ARG B 1 176 ? 22.989 -52.390 -4.416 1.00 81.11 129 ARG B N 1
ATOM 1870 C CA . ARG B 1 176 ? 22.748 -53.569 -5.233 1.00 84.41 129 ARG B CA 1
ATOM 1871 C C . ARG B 1 176 ? 22.145 -53.107 -6.553 1.00 89.20 129 ARG B C 1
ATOM 1872 O O . ARG B 1 176 ? 21.537 -52.037 -6.617 1.00 93.08 129 ARG B O 1
ATOM 1880 N N . PRO B 1 177 ? 22.354 -53.885 -7.623 1.00 90.77 130 PRO B N 1
ATOM 1881 C CA . PRO B 1 177 ? 21.632 -53.673 -8.888 1.00 90.68 130 PRO B CA 1
ATOM 1882 C C . PRO B 1 177 ? 20.360 -54.538 -9.023 1.00 90.66 130 PRO B C 1
ATOM 1883 O O . PRO B 1 177 ? 20.202 -55.280 -10.004 1.00 86.52 130 PRO B O 1
ATOM 1887 N N . LEU B 1 178 ? 19.479 -54.442 -8.020 1.00 91.16 131 LEU B N 1
ATOM 1888 C CA . LEU B 1 178 ? 18.139 -55.039 -8.057 1.00 91.80 131 LEU B CA 1
ATOM 1889 C C . LEU B 1 178 ? 17.146 -53.914 -8.273 1.00 87.54 131 LEU B C 1
ATOM 1890 O O . LEU B 1 178 ? 17.343 -52.828 -7.748 1.00 87.60 131 LEU B O 1
ATOM 1895 N N . ASP B 1 179 ? 16.096 -54.159 -9.054 1.00 94.38 132 ASP B N 1
ATOM 1896 C CA . ASP B 1 179 ? 15.159 -53.091 -9.432 1.00 90.52 132 ASP B CA 1
ATOM 1897 C C . ASP B 1 179 ? 14.576 -52.407 -8.210 1.00 87.80 132 ASP B C 1
ATOM 1898 O O . ASP B 1 179 ? 14.376 -53.041 -7.171 1.00 85.40 132 ASP B O 1
ATOM 1903 N N . PRO B 1 180 ? 14.314 -51.098 -8.330 1.00 88.34 133 PRO B N 1
ATOM 1904 C CA . PRO B 1 180 ? 13.882 -50.284 -7.190 1.00 88.32 133 PRO B CA 1
ATOM 1905 C C . PRO B 1 180 ? 12.561 -50.791 -6.643 1.00 87.48 133 PRO B C 1
ATOM 1906 O O . PRO B 1 180 ? 12.208 -50.520 -5.493 1.00 86.60 133 PRO B O 1
ATOM 1910 N N . GLU B 1 181 ? 11.843 -51.530 -7.479 1.00 83.74 134 GLU B N 1
ATOM 1911 C CA . GLU B 1 181 ? 10.611 -52.155 -7.059 1.00 87.73 134 GLU B CA 1
ATOM 1912 C C . GLU B 1 181 ? 10.896 -53.173 -5.971 1.00 87.73 134 GLU B C 1
ATOM 1913 O O . GLU B 1 181 ? 10.245 -53.186 -4.932 1.00 88.54 134 GLU B O 1
ATOM 1919 N N . HIS B 1 182 ? 11.881 -54.028 -6.203 1.00 87.68 135 HIS B N 1
ATOM 1920 C CA . HIS B 1 182 ? 12.230 -55.025 -5.197 1.00 86.76 135 HIS B CA 1
ATOM 1921 C C . HIS B 1 182 ? 12.950 -54.388 -4.003 1.00 80.56 135 HIS B C 1
ATOM 1922 O O . HIS B 1 182 ? 12.767 -54.812 -2.864 1.00 75.38 135 HIS B O 1
ATOM 1929 N N . LYS B 1 183 ? 13.757 -53.366 -4.266 1.00 77.12 136 LYS B N 1
ATOM 1930 C CA . LYS B 1 183 ? 14.319 -52.564 -3.195 1.00 72.86 136 LYS B CA 1
ATOM 1931 C C . LYS B 1 183 ? 13.187 -52.043 -2.305 1.00 75.00 136 LYS B C 1
ATOM 1932 O O . LYS B 1 183 ? 13.276 -52.094 -1.070 1.00 67.81 136 LYS B O 1
ATOM 1938 N N . LEU B 1 184 ? 12.120 -51.566 -2.948 1.00 77.68 137 LEU B N 1
ATOM 1939 C CA . LEU B 1 184 ? 10.963 -51.007 -2.253 1.00 74.96 137 LEU B CA 1
ATOM 1940 C C . LEU B 1 184 ? 10.434 -51.974 -1.201 1.00 69.84 137 LEU B C 1
ATOM 1941 O O . LEU B 1 184 ? 10.162 -51.581 -0.073 1.00 76.65 137 LEU B O 1
ATOM 1946 N N . PHE B 1 185 ? 10.305 -53.244 -1.569 1.00 68.10 138 PHE B N 1
ATOM 1947 C CA . PHE B 1 185 ? 9.875 -54.275 -0.622 1.00 71.79 138 PHE B CA 1
ATOM 1948 C C . PHE B 1 185 ? 11.019 -54.596 0.348 1.00 66.17 138 PHE B C 1
ATOM 1949 O O . PHE B 1 185 ? 10.825 -54.747 1.561 1.00 61.09 138 PHE B O 1
ATOM 1957 N N . GLY B 1 186 ? 12.214 -54.722 -0.221 1.00 67.66 139 GLY B N 1
ATOM 1958 C CA . GLY B 1 186 ? 13.403 -55.066 0.521 1.00 63.44 139 GLY B CA 1
ATOM 1959 C C . GLY B 1 186 ? 13.624 -54.089 1.638 1.00 62.32 139 GLY B C 1
ATOM 1960 O O . GLY B 1 186 ? 14.155 -54.476 2.651 1.00 59.94 139 GLY B O 1
ATOM 1961 N N . GLN B 1 187 ? 13.215 -52.836 1.449 1.00 65.00 140 GLN B N 1
ATOM 1962 C CA . GLN B 1 187 ? 13.277 -51.820 2.505 1.00 63.27 140 GLN B CA 1
ATOM 1963 C C . GLN B 1 187 ? 12.262 -52.034 3.606 1.00 60.14 140 GLN B C 1
ATOM 1964 O O . GLN B 1 187 ? 12.637 -52.099 4.759 1.00 60.96 140 GLN B O 1
ATOM 1970 N N . ARG B 1 188 ? 10.981 -52.113 3.261 1.00 58.82 141 ARG B N 1
ATOM 1971 C CA . ARG B 1 188 ? 9.959 -52.447 4.250 1.00 60.32 141 ARG B CA 1
ATOM 1972 C C . ARG B 1 188 ? 10.249 -53.754 4.983 1.00 65.26 141 ARG B C 1
ATOM 1973 O O . ARG B 1 188 ? 9.971 -53.878 6.178 1.00 64.12 141 ARG B O 1
ATOM 1981 N N . LEU B 1 189 ? 10.772 -54.742 4.254 1.00 66.81 142 LEU B N 1
ATOM 1982 C CA . LEU B 1 189 ? 11.106 -56.044 4.843 1.00 66.29 142 LEU B CA 1
ATOM 1983 C C . LEU B 1 189 ? 12.153 -55.979 5.959 1.00 66.57 142 LEU B C 1
ATOM 1984 O O . LEU B 1 189 ? 12.042 -56.701 6.947 1.00 67.52 142 LEU B O 1
ATOM 1989 N N . ILE B 1 190 ? 13.167 -55.133 5.822 1.00 59.89 143 ILE B N 1
ATOM 1990 C CA . ILE B 1 190 ? 14.155 -55.068 6.884 1.00 60.99 143 ILE B CA 1
ATOM 1991 C C . ILE B 1 190 ? 13.661 -54.163 7.996 1.00 64.43 143 ILE B C 1
ATOM 1992 O O . ILE B 1 190 ? 13.867 -54.436 9.176 1.00 68.47 143 ILE B O 1
ATOM 1997 N N . SER B 1 191 ? 12.970 -53.105 7.604 1.00 66.50 144 SER B N 1
ATOM 1998 C CA . SER B 1 191 ? 12.468 -52.127 8.540 1.00 64.04 144 SER B CA 1
ATOM 1999 C C . SER B 1 191 ? 11.405 -52.742 9.447 1.00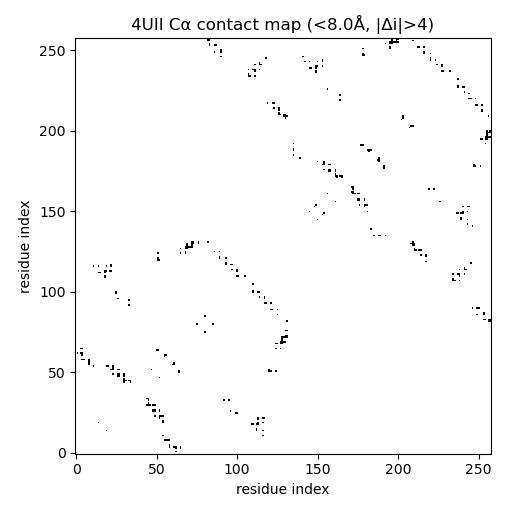 66.41 144 SER B C 1
ATOM 2000 O O . SER B 1 191 ? 11.477 -52.605 10.659 1.00 68.40 144 SER B O 1
ATOM 2003 N N . GLU B 1 192 ? 10.439 -53.448 8.873 1.00 66.92 145 GLU B N 1
ATOM 2004 C CA . GLU B 1 192 ? 9.392 -54.052 9.681 1.00 67.06 145 GLU B CA 1
ATOM 2005 C C . GLU B 1 192 ? 9.973 -55.055 10.659 1.00 74.91 145 GLU B C 1
ATOM 2006 O O . GLU B 1 192 ? 9.663 -55.015 11.849 1.00 77.52 145 GLU B O 1
ATOM 2012 N N . THR B 1 193 ? 10.818 -55.949 10.146 1.00 70.72 146 THR B N 1
ATOM 2013 C CA . THR B 1 193 ? 11.478 -56.976 10.958 1.00 66.02 146 THR B CA 1
ATOM 2014 C C . THR B 1 193 ? 12.127 -56.382 12.205 1.00 71.69 146 THR B C 1
ATOM 2015 O O . THR B 1 193 ? 11.657 -56.613 13.311 1.00 73.24 146 THR B O 1
ATOM 2019 N N . VAL B 1 194 ? 13.199 -55.612 12.019 1.00 69.52 147 VAL B N 1
ATOM 2020 C CA . VAL B 1 194 ? 13.921 -54.971 13.119 1.00 69.68 147 VAL B CA 1
ATOM 2021 C C . VAL B 1 194 ? 13.013 -54.259 14.094 1.00 72.24 147 VAL B C 1
ATOM 2022 O O . VAL B 1 194 ? 13.178 -54.390 15.310 1.00 77.44 147 VAL B O 1
ATOM 2026 N N . ASP B 1 195 ? 12.062 -53.491 13.582 1.00 71.58 148 ASP B N 1
ATOM 2027 C CA . ASP B 1 195 ? 11.205 -52.754 14.494 1.00 71.99 148 ASP B CA 1
ATOM 2028 C C . ASP B 1 195 ? 10.322 -53.729 15.225 1.00 69.86 148 ASP B C 1
ATOM 2029 O O . ASP B 1 195 ? 10.093 -53.599 16.423 1.00 72.15 148 ASP B O 1
ATOM 2034 N N . LEU B 1 196 ? 9.849 -54.729 14.500 1.00 70.86 149 LEU B N 1
ATOM 2035 C CA . LEU B 1 196 ? 9.069 -55.772 15.125 1.00 76.02 149 LEU B CA 1
ATOM 2036 C C . LEU B 1 196 ? 9.872 -56.391 16.252 1.00 76.66 149 LEU B C 1
ATOM 2037 O O . LEU B 1 196 ? 9.370 -56.558 17.353 1.00 74.05 149 LEU B O 1
ATOM 2042 N N . ALA B 1 197 ? 11.129 -56.705 15.944 1.00 78.91 150 ALA B N 1
ATOM 2043 C CA . ALA B 1 197 ? 12.097 -57.240 16.897 1.00 72.27 150 ALA B CA 1
ATOM 2044 C C . ALA B 1 197 ? 12.137 -56.427 18.178 1.00 74.53 150 ALA B C 1
ATOM 2045 O O . ALA B 1 197 ? 11.842 -56.950 19.264 1.00 79.18 150 ALA B O 1
ATOM 2047 N N . MET B 1 198 ? 12.498 -55.154 18.055 1.00 71.79 151 MET B N 1
ATOM 2048 C CA . MET B 1 198 ? 12.625 -54.312 19.231 1.00 71.95 151 MET B CA 1
ATOM 2049 C C . MET B 1 198 ? 11.294 -54.184 19.940 1.00 75.58 151 MET B C 1
ATOM 2050 O O . MET B 1 198 ? 11.263 -54.138 21.159 1.00 78.22 151 MET B O 1
ATOM 2055 N N . GLU B 1 199 ? 10.201 -54.161 19.181 1.00 74.83 152 GLU B N 1
ATOM 2056 C CA . GLU B 1 199 ? 8.862 -54.112 19.766 1.00 78.18 152 GLU B CA 1
ATOM 2057 C C . GLU B 1 199 ? 8.703 -55.266 20.744 1.00 81.44 152 GLU B C 1
ATOM 2058 O O . GLU B 1 199 ? 8.453 -55.061 21.931 1.00 80.37 152 GLU B O 1
ATOM 2064 N N . ILE B 1 200 ? 8.877 -56.481 20.232 1.00 80.54 153 ILE B N 1
ATOM 2065 C CA . ILE B 1 200 ? 8.753 -57.682 21.046 1.00 78.99 153 ILE B CA 1
ATOM 2066 C C . ILE B 1 200 ? 9.959 -57.830 21.978 1.00 82.60 153 ILE B C 1
ATOM 2067 O O . ILE B 1 200 ? 9.876 -58.458 23.036 1.00 86.21 153 ILE B O 1
ATOM 2072 N N . MET B 1 201 ? 11.081 -57.235 21.592 1.00 81.91 154 MET B N 1
ATOM 2073 C CA . MET B 1 201 ? 12.226 -57.203 22.488 1.00 81.74 154 MET B CA 1
ATOM 2074 C C . MET B 1 201 ? 11.933 -56.255 23.659 1.00 80.82 154 MET B C 1
ATOM 2075 O O . MET B 1 201 ? 12.447 -56.427 24.749 1.00 84.79 154 MET B O 1
ATOM 2080 N N . SER B 1 202 ? 11.069 -55.275 23.431 1.00 85.20 155 SER B N 1
ATOM 2081 C CA . SER B 1 202 ? 10.665 -54.332 24.469 1.00 85.77 155 SER B CA 1
ATOM 2082 C C . SER B 1 202 ? 9.683 -54.944 25.505 1.00 87.57 155 SER B C 1
ATOM 2083 O O . SER B 1 202 ? 9.176 -54.252 26.409 1.00 85.04 155 SER B O 1
ATOM 2086 N N . ARG B 1 203 ? 9.463 -56.248 25.350 1.00 86.48 156 ARG B N 1
ATOM 2087 C CA . ARG B 1 203 ? 8.664 -57.059 26.238 1.00 83.15 156 ARG B CA 1
ATOM 2088 C C . ARG B 1 203 ? 7.202 -56.834 25.965 1.00 81.55 156 ARG B C 1
ATOM 2089 O O . ARG B 1 203 ? 6.708 -57.236 24.918 1.00 83.87 156 ARG B O 1
#

Secondary structure (DSSP, 8-state):
--HHHHHHHHHGGGS-HHHHHHHHHHHHHTTTT-----S----HHHHHHHHHTS----HHHHHHHHHHHHHHHHHHHHTT--HHHHHHHHHHHHHHHHHHHHTS---HHHHHHHHHHHHHHHHHHHHHH---/--HHHHHHHHHTTS-HHHHHHHHHHHHTTSTT--------HHHHHHHHS--S-SSTTHHHHHHHHHHHHHHHHTT--HHHHHHHHHHHHHHHHHHHHTS-S-HHHHHHHHHHHHHHHHHHHHHHT-

Nearest PDB structures (foldseek):
  4uii-assembly1_A  TM=1.008E+00  e=6.061E-19  Azotobacter vinelandii
  4uii-assembly1_B  TM=9.883E-01  e=1.518E-14  Azotobacter vinelandii
  4zvb-assembly2_D  TM=8.422E-01  e=1.054E-05  Escherichia coli K-12
  4zva-assembly1_B  TM=8.504E-01  e=1.503E-05  Escherichia coli K-12
  2w31-assembly1_B  TM=6.057E-01  e=7.422E-04  Geobacter sulfurreducens

Organism: NCBI:txid1283331

B-factor: mean 90.31, std 18.17, range [51.92, 169.41]

InterPro domains:
  IPR000160 GGDEF domain [PF00990] (300-455)
  IPR000160 GGDEF domain [PS50887] (328-461)
  IPR000160 GGDEF domain [SM00267] (286-459)
  IPR000160 GGDEF domain [TIGR00254] (298-459)
  IPR000160 GGDEF domain [cd01949] (300-457)
  IPR009050 Globin-like superfamily [SSF46458] (8-155)
  IPR012292 Globin/Protoglobin [G3DSA:1.10.490.10] (3-156)
  IPR029787 Nucleotide cyclase [SSF55073] (303-458)
  IPR039435 Diguanylate cyclase DosC, globin sensor domain [cd14757] (7-156)
  IPR043128 Reverse transcriptase/Diguanylate cyclase domain [G3DSA:3.30.70.270] (301-463)
  IPR044398 Globin-sensor domain [PF11563] (25-163)
  IPR048442 DosC, CZB-like middle domain [PF21118] (184-292)
  IPR050469 Diguanylate cyclase Dgc-like, bacteria [PTHR45138] (56-460)

Sequence (258 aa):
PEQQAAEWKLLLGQFPAPVVAQIRELATTHQSELPGYFYEQMGTLRQWIVSVFSMSDDDAALQALIAQQKQIGEIHARIKIPIHLVLRGARHLRERLFVLLRQRPLDPEHKLFGQRLISETVDLAMEIMSRAEQQAAEWKLLLGQFPAPVVAQIRELATTHQSELPGYFYELRQWIVSVFSMSDDDAALQALIAQQKQIGEIHARIKIPIHLVLRGARHLRERLFVLLRQRPLDPEHKLFGQRLISETVDLAMEIMSR